Protein AF-A0A1D1ZX96-F1 (afdb_monomer_lite)

Radius of gyration: 31.29 Å; chains: 1; bounding box: 73×92×72 Å

Organism: Auxenochlorella protothecoides (NCBI:txid3075)

Secondary structure (DSSP, 8-state):
-----GGG--HHHHHTTT--HHHHHHHHHHHHHHHTT-TTS-HHHHHHHHHHHT--TTS-HHHHHHHHHHHTTT--HHHH-SPPS----HHHHHTSHHHHHHHH----HHHHHH--S-HHHHHHHHHHHHHH-HHHHHHHHHHHHT---SB--S-SEEE-SSTT-EEESTT-B--HHHHHHSSS-TTSEEEEEEETTEEEEEEEEEHHHHHHHHHHHHHHHHHTT--TT--------------PPPPPPPPPP-------

Foldseek 3Di:
DQQQAPLPDDLVNLVVLVDDPVLSVVLNVQSVVLCVVCVPPDLQVSLQSCCVRRDDPPRRPSVLVNNNCNSCSVPDCPVPNDRDNDDDDQVVVCVDPQVVLLQPQPFDPQSVVPDPSRCVVCVVVLVVCCPPPVQRNVVSVCVVLVFDWPWFAPTQWDDDPDNVDIDGRPPTDGDPLCSLQPDDDQQAFDDWADDPVGRPDIDTDGSVNVNVVVVVVVVVCVVVPDDPPDDDPDDPDDDPDDDDDDDDDDDDDDDDDDDD

Sequence (260 aa):
MGIRDLRDLTMDDLMACKMTAQEAGPTAMRLKEVLEGADALPLPQLWRLVSKHVLHPDLPFPLHVKLYKAAYAGWDGEAQGPPPSWVPDPDAMRDTNIARFMQEWKGSELWRRLRTGDPTQDWPLLQQISFEDPESFWPAVLQRLRIRFHSVPSRVLARHADPDQVSWFPGARLNVAECALAGRDPDRPAVVWAEEGTPTELHTLSLGALAQRAQHVADALRAAGFQPGAAELGVGTASAPGRLPSPRRAPPRLHTPCAA

InterPro domains:
  IPR032387 Acetyl-coenzyme A synthetase, N-terminal domain [PF16177] (128-179)
  IPR042099 ANL, N-terminal domain [G3DSA:3.40.50.12780] (114-231)
  IPR060613 Probable acyl-activating enzyme 17/18-like, SAM domain [PF27750] (4-73)
  IPR060614 Probable acyl-activating enzyme 17/18-like [PTHR44378] (5-231)

Structure (mmCIF, N/CA/C/O backbone):
data_AF-A0A1D1ZX96-F1
#
_entry.id   AF-A0A1D1ZX96-F1
#
loop_
_atom_site.group_PDB
_atom_site.id
_atom_site.type_symbol
_atom_site.label_atom_id
_atom_site.label_alt_id
_atom_site.label_comp_id
_atom_site.label_asym_id
_atom_site.label_entity_id
_atom_site.label_seq_id
_atom_site.pdbx_PDB_ins_code
_atom_site.Cartn_x
_atom_site.Cartn_y
_atom_site.Cartn_z
_atom_site.occupancy
_atom_site.B_iso_or_equiv
_atom_site.auth_seq_id
_atom_site.auth_comp_id
_atom_site.auth_asym_id
_atom_site.auth_atom_id
_atom_site.pdbx_PDB_model_num
ATOM 1 N N . MET A 1 1 ? 11.944 8.387 -37.614 1.00 41.69 1 MET A N 1
ATOM 2 C CA . MET A 1 1 ? 11.506 6.993 -37.825 1.00 41.69 1 MET A CA 1
ATOM 3 C C . MET A 1 1 ? 11.296 6.403 -36.440 1.00 41.69 1 MET A C 1
ATOM 5 O O . MET A 1 1 ? 12.221 6.467 -35.644 1.00 41.69 1 MET A O 1
ATOM 9 N N . GLY A 1 2 ? 10.066 6.032 -36.081 1.00 56.94 2 GLY A N 1
ATOM 10 C CA . GLY A 1 2 ? 9.763 5.541 -34.733 1.00 56.94 2 GLY A CA 1
ATOM 11 C C . GLY A 1 2 ? 10.322 4.135 -34.556 1.00 56.94 2 GLY A C 1
ATOM 12 O O . GLY A 1 2 ? 9.998 3.262 -35.358 1.00 56.94 2 GLY A O 1
ATOM 13 N N . ILE A 1 3 ? 11.180 3.948 -33.554 1.00 61.22 3 ILE A N 1
ATOM 14 C CA . ILE A 1 3 ? 11.687 2.634 -33.152 1.00 61.22 3 ILE A CA 1
ATOM 15 C C . ILE A 1 3 ? 10.487 1.764 -32.778 1.00 61.22 3 ILE A C 1
ATOM 17 O O . ILE A 1 3 ? 9.641 2.193 -31.991 1.00 61.22 3 ILE A O 1
ATOM 21 N N . ARG A 1 4 ? 10.400 0.582 -33.391 1.00 67.62 4 ARG A N 1
ATOM 22 C CA . ARG A 1 4 ? 9.288 -0.360 -33.204 1.00 67.62 4 ARG A CA 1
ATOM 23 C C . ARG A 1 4 ? 9.605 -1.454 -32.186 1.00 67.62 4 ARG A C 1
ATOM 25 O O . ARG A 1 4 ? 8.673 -2.058 -31.676 1.00 67.62 4 ARG A O 1
ATOM 32 N N . ASP A 1 5 ? 10.882 -1.673 -31.882 1.00 80.62 5 ASP A N 1
ATOM 33 C CA . ASP A 1 5 ? 11.349 -2.638 -30.887 1.00 80.62 5 ASP A CA 1
ATOM 34 C C . ASP A 1 5 ? 12.660 -2.144 -30.253 1.00 80.62 5 ASP A C 1
ATOM 36 O O . ASP A 1 5 ? 13.477 -1.490 -30.903 1.00 80.62 5 ASP A O 1
ATOM 40 N N . LEU A 1 6 ? 12.886 -2.470 -28.981 1.00 86.88 6 LEU A N 1
ATOM 41 C CA . LEU A 1 6 ? 14.147 -2.204 -28.283 1.00 86.88 6 LEU A CA 1
ATOM 42 C C . LEU A 1 6 ? 15.360 -2.850 -28.971 1.00 86.88 6 LEU A C 1
ATOM 44 O O . LEU A 1 6 ? 16.464 -2.317 -28.886 1.00 86.88 6 LEU A O 1
ATOM 48 N N . ARG A 1 7 ? 15.171 -3.983 -29.651 1.00 84.06 7 ARG A N 1
ATOM 49 C CA . ARG A 1 7 ? 16.231 -4.717 -30.360 1.00 84.06 7 ARG A CA 1
ATOM 50 C C . ARG A 1 7 ? 16.709 -4.001 -31.623 1.00 84.06 7 ARG A C 1
ATOM 52 O O . ARG A 1 7 ? 17.836 -4.234 -32.054 1.00 84.06 7 ARG A O 1
ATOM 59 N N . ASP A 1 8 ? 15.896 -3.095 -32.162 1.00 86.56 8 ASP A N 1
ATOM 60 C CA . ASP A 1 8 ? 16.217 -2.310 -33.358 1.00 86.56 8 ASP A CA 1
ATOM 61 C C . ASP A 1 8 ? 17.010 -1.032 -33.036 1.00 86.56 8 ASP A C 1
ATOM 63 O O . ASP A 1 8 ? 17.328 -0.251 -33.935 1.00 86.56 8 ASP A O 1
ATOM 67 N N . LEU A 1 9 ? 17.323 -0.782 -31.758 1.00 85.88 9 LEU A N 1
ATOM 68 C CA . LEU A 1 9 ? 18.069 0.401 -31.340 1.00 85.88 9 LEU A CA 1
ATOM 69 C C . LEU A 1 9 ? 19.488 0.401 -31.909 1.00 85.88 9 LEU A C 1
ATOM 71 O O . LEU A 1 9 ? 20.304 -0.482 -31.635 1.00 85.88 9 LEU A O 1
ATOM 75 N N . THR A 1 10 ? 19.799 1.451 -32.663 1.00 88.25 10 THR A N 1
ATOM 76 C CA . THR A 1 10 ? 21.125 1.657 -33.248 1.00 88.25 10 THR A CA 1
ATOM 77 C C . THR A 1 10 ? 22.025 2.499 -32.341 1.00 88.25 10 THR A C 1
ATOM 79 O O . THR A 1 10 ? 21.567 3.171 -31.416 1.00 88.25 10 THR A O 1
ATOM 82 N N . MET A 1 11 ? 23.333 2.510 -32.621 1.00 85.81 11 MET A N 1
ATOM 83 C CA . MET A 1 11 ? 24.254 3.425 -31.936 1.00 85.81 11 MET A CA 1
ATOM 84 C C . MET A 1 11 ? 23.863 4.892 -32.178 1.00 85.81 11 MET A C 1
ATOM 86 O O . MET A 1 11 ? 23.877 5.693 -31.247 1.00 85.81 11 MET A O 1
ATOM 90 N N . ASP A 1 12 ? 23.426 5.225 -33.395 1.00 87.50 12 ASP A N 1
ATOM 91 C CA . ASP A 1 12 ? 22.953 6.567 -33.748 1.00 87.50 12 ASP A CA 1
ATOM 92 C C . ASP A 1 12 ? 21.722 6.969 -32.923 1.00 87.50 12 ASP A C 1
ATOM 94 O O . ASP A 1 12 ? 21.609 8.114 -32.476 1.00 87.50 12 ASP A O 1
ATOM 98 N N . ASP A 1 13 ? 20.825 6.020 -32.638 1.00 88.69 13 ASP A N 1
ATOM 99 C CA . ASP A 1 13 ? 19.671 6.256 -31.775 1.00 88.69 13 ASP A CA 1
ATOM 100 C C . ASP A 1 13 ? 20.050 6.614 -30.342 1.00 88.69 13 ASP A C 1
ATOM 102 O O . ASP A 1 13 ? 19.378 7.463 -29.744 1.00 88.69 13 ASP A O 1
ATOM 106 N N . LEU A 1 14 ? 21.088 5.974 -29.801 1.00 89.19 14 LEU A N 1
ATOM 107 C CA . LEU A 1 14 ? 21.609 6.241 -28.462 1.00 89.19 14 LEU A CA 1
ATOM 108 C C . LEU A 1 14 ? 22.332 7.590 -28.416 1.00 89.19 14 LEU A C 1
ATOM 110 O O . LEU A 1 14 ? 22.062 8.411 -27.539 1.00 89.19 14 LEU A O 1
ATOM 114 N N . MET A 1 15 ? 23.172 7.878 -29.410 1.00 88.31 15 MET A N 1
ATOM 115 C CA . MET A 1 15 ? 23.866 9.165 -29.523 1.00 88.31 15 MET A CA 1
ATOM 116 C C . MET A 1 15 ? 22.877 10.335 -29.672 1.00 88.31 15 MET A C 1
ATOM 118 O O . MET A 1 15 ? 23.054 11.386 -29.052 1.00 88.31 15 MET A O 1
ATOM 122 N N . ALA A 1 16 ? 21.766 10.139 -30.393 1.00 91.00 16 ALA A N 1
ATOM 123 C CA . ALA A 1 16 ? 20.683 11.123 -30.497 1.00 91.00 16 ALA A CA 1
ATOM 124 C C . ALA A 1 16 ? 19.998 11.436 -29.148 1.00 91.00 16 ALA A C 1
ATOM 126 O O . ALA A 1 16 ? 19.338 12.469 -29.014 1.00 91.00 16 ALA A O 1
ATOM 127 N N . CYS A 1 17 ? 20.172 10.588 -28.129 1.00 91.62 17 CYS A N 1
ATOM 128 C CA . CYS A 1 17 ? 19.685 10.814 -26.768 1.00 91.62 17 CYS A CA 1
ATOM 129 C C . CYS A 1 17 ? 20.664 11.604 -25.885 1.00 91.62 17 CYS A C 1
ATOM 131 O O . CYS A 1 17 ? 20.501 11.605 -24.667 1.00 91.62 17 CYS A O 1
ATOM 133 N N . LYS A 1 18 ? 21.624 12.326 -26.483 1.00 92.50 18 LYS A N 1
ATOM 134 C CA . LYS A 1 18 ? 22.670 13.095 -25.781 1.00 92.50 18 LYS A CA 1
ATOM 135 C C . LYS A 1 18 ? 23.646 12.217 -24.993 1.00 92.50 18 LYS A C 1
ATOM 137 O O . LYS A 1 18 ? 24.204 12.669 -23.999 1.00 92.50 18 LYS A O 1
ATOM 142 N N . MET A 1 19 ? 23.830 10.974 -25.424 1.00 91.12 19 MET A N 1
ATOM 143 C CA . MET A 1 19 ? 24.849 10.096 -24.862 1.00 91.12 19 MET A CA 1
ATOM 144 C C . MET A 1 19 ? 26.208 10.390 -25.490 1.00 91.12 19 MET A C 1
ATOM 146 O O . MET A 1 19 ? 26.298 10.743 -26.668 1.00 91.12 19 MET A O 1
ATOM 150 N N . THR A 1 20 ? 27.272 10.206 -24.718 1.00 89.94 20 THR A N 1
ATOM 151 C CA . THR A 1 20 ? 28.631 10.121 -25.255 1.00 89.94 20 THR A CA 1
ATOM 152 C C . THR A 1 20 ? 28.893 8.722 -25.820 1.00 89.94 20 THR A C 1
ATOM 154 O O . THR A 1 20 ? 28.253 7.746 -25.428 1.00 89.94 20 THR A O 1
ATOM 157 N N . ALA A 1 21 ? 29.886 8.584 -26.705 1.00 84.56 21 ALA A N 1
ATOM 158 C CA . ALA A 1 21 ? 30.277 7.272 -27.234 1.00 84.56 21 ALA A CA 1
ATOM 159 C C . ALA A 1 21 ? 30.755 6.306 -26.128 1.00 84.56 21 ALA A C 1
ATOM 161 O O . ALA A 1 21 ? 30.576 5.093 -26.242 1.00 84.56 21 ALA A O 1
ATOM 162 N N . GLN A 1 22 ? 31.327 6.849 -25.046 1.00 85.56 22 GLN A N 1
ATOM 163 C CA . GLN A 1 22 ? 31.796 6.085 -23.890 1.00 85.56 22 GLN A CA 1
ATOM 164 C C . GLN A 1 22 ? 30.641 5.521 -23.047 1.00 85.56 22 GLN A C 1
ATOM 166 O O . GLN A 1 22 ? 30.805 4.468 -22.440 1.00 85.56 22 GLN A O 1
ATOM 171 N N . GLU A 1 23 ? 29.477 6.176 -23.038 1.00 87.88 23 GLU A N 1
ATOM 172 C CA . GLU A 1 23 ? 28.264 5.696 -22.357 1.00 87.88 23 GLU A CA 1
ATOM 173 C C . GLU A 1 23 ? 27.427 4.790 -23.269 1.00 87.88 23 GLU A C 1
ATOM 175 O O . GLU A 1 23 ? 26.928 3.752 -22.837 1.00 87.88 23 GLU A O 1
ATOM 180 N N . ALA A 1 24 ? 27.296 5.151 -24.550 1.00 90.00 24 ALA A N 1
ATOM 181 C CA . ALA A 1 24 ? 26.412 4.466 -25.489 1.00 90.00 24 ALA A CA 1
ATOM 182 C C . ALA A 1 24 ? 26.825 3.006 -25.742 1.00 90.00 24 ALA A C 1
ATOM 184 O O . ALA A 1 24 ? 25.963 2.129 -25.797 1.00 90.00 24 ALA A O 1
ATOM 185 N N . GLY A 1 25 ? 28.130 2.724 -25.835 1.00 90.75 25 GLY A N 1
ATOM 186 C CA . GLY A 1 25 ? 28.657 1.364 -25.999 1.00 90.75 25 GLY A CA 1
ATOM 187 C C . GLY A 1 25 ? 28.251 0.414 -24.861 1.00 90.75 25 GLY A C 1
ATOM 188 O O . GLY A 1 25 ? 27.567 -0.580 -25.126 1.00 90.75 25 GLY A O 1
ATOM 189 N N . PRO A 1 26 ? 28.622 0.711 -23.600 1.00 92.00 26 PRO A N 1
ATOM 190 C CA . PRO A 1 26 ? 28.219 -0.077 -22.437 1.00 92.00 26 PRO A CA 1
ATOM 191 C C . PRO A 1 26 ? 26.702 -0.211 -22.283 1.00 92.00 26 PRO A C 1
ATOM 193 O O . PRO A 1 26 ? 26.216 -1.311 -22.030 1.00 92.00 26 PRO A O 1
ATOM 196 N N . THR A 1 27 ? 25.934 0.863 -22.491 1.00 91.81 27 THR A N 1
ATOM 197 C CA . THR A 1 27 ? 24.466 0.800 -22.420 1.00 91.81 27 THR A CA 1
ATOM 198 C C . THR A 1 27 ? 23.880 -0.115 -23.494 1.00 91.81 27 THR A C 1
ATOM 200 O O . THR A 1 27 ? 22.990 -0.906 -23.189 1.00 91.81 27 THR A O 1
ATOM 203 N N . ALA A 1 28 ? 24.381 -0.061 -24.732 1.00 91.44 28 ALA A N 1
ATOM 204 C CA . ALA A 1 28 ? 23.935 -0.946 -25.807 1.00 91.44 28 ALA A CA 1
ATOM 205 C C . ALA A 1 28 ? 24.250 -2.418 -25.508 1.00 91.44 28 ALA A C 1
ATOM 207 O O . ALA A 1 28 ? 23.409 -3.287 -25.731 1.00 91.44 28 ALA A O 1
ATOM 208 N N . MET A 1 29 ? 25.454 -2.698 -24.997 1.00 91.62 29 MET A N 1
ATOM 209 C CA . MET A 1 29 ? 25.858 -4.045 -24.587 1.00 91.62 29 MET A CA 1
ATOM 210 C C . MET A 1 29 ? 24.956 -4.558 -23.465 1.00 91.62 29 MET A C 1
ATOM 212 O O . MET A 1 29 ? 24.375 -5.633 -23.590 1.00 91.62 29 MET A O 1
ATOM 216 N N . ARG A 1 30 ? 24.742 -3.741 -22.429 1.00 93.94 30 ARG A N 1
ATOM 217 C CA . ARG A 1 30 ? 23.883 -4.099 -21.302 1.00 93.94 30 ARG A CA 1
ATOM 218 C C . ARG A 1 30 ? 22.431 -4.321 -21.714 1.00 93.94 30 ARG A C 1
ATOM 220 O O . ARG A 1 30 ? 21.785 -5.237 -21.217 1.00 93.94 30 ARG A O 1
ATOM 227 N N . LEU A 1 31 ? 21.913 -3.497 -22.625 1.00 93.88 31 LEU A N 1
ATOM 228 C CA . LEU A 1 31 ? 20.574 -3.673 -23.174 1.00 93.88 31 LEU A CA 1
ATOM 229 C C . LEU A 1 31 ? 20.453 -5.014 -23.905 1.00 93.88 31 LEU A C 1
ATOM 231 O O . LEU A 1 31 ? 19.483 -5.725 -23.673 1.00 93.88 31 LEU A O 1
ATOM 235 N N . LYS A 1 32 ? 21.437 -5.391 -24.731 1.00 92.19 32 LYS A N 1
ATOM 236 C CA . LYS A 1 32 ? 21.441 -6.695 -25.413 1.00 92.19 32 LYS A CA 1
ATOM 237 C C . LYS A 1 32 ? 21.427 -7.852 -24.418 1.00 92.19 32 LYS A C 1
ATOM 239 O O . LYS A 1 32 ? 20.539 -8.686 -24.519 1.00 92.19 32 LYS A O 1
ATOM 244 N N . GLU A 1 33 ? 22.318 -7.839 -23.426 1.00 93.81 33 GLU A N 1
ATOM 245 C CA . GLU A 1 33 ? 22.364 -8.860 -22.365 1.00 93.81 33 GLU A CA 1
ATOM 246 C C . GLU A 1 33 ? 21.019 -9.017 -21.643 1.00 93.81 33 GLU A C 1
ATOM 248 O O . GLU A 1 33 ? 20.577 -10.125 -21.367 1.00 93.81 33 GLU A O 1
ATOM 253 N N . VAL A 1 34 ? 20.349 -7.904 -21.326 1.00 93.38 34 VAL A N 1
ATOM 254 C CA . VAL A 1 34 ? 19.055 -7.920 -20.624 1.00 93.38 34 VAL A CA 1
ATOM 255 C C . VAL A 1 34 ? 17.921 -8.439 -21.514 1.00 93.38 34 VAL A C 1
ATOM 257 O O . VAL A 1 34 ? 16.950 -8.997 -21.004 1.00 93.38 34 VAL A O 1
ATOM 260 N N . LEU A 1 35 ? 18.019 -8.241 -22.830 1.00 92.88 35 LEU A N 1
ATOM 261 C CA . LEU A 1 35 ? 17.020 -8.694 -23.798 1.00 92.88 35 LEU A CA 1
ATOM 262 C C . LEU A 1 35 ? 17.218 -10.153 -24.233 1.00 92.88 35 LEU A C 1
ATOM 264 O O . LEU A 1 35 ? 16.294 -10.736 -24.804 1.00 92.88 35 LEU A O 1
ATOM 268 N N . GLU A 1 36 ? 18.377 -10.756 -23.965 1.00 92.19 36 GLU A N 1
ATOM 269 C CA . GLU A 1 36 ? 18.632 -12.166 -24.262 1.00 92.19 36 GLU A CA 1
ATOM 270 C C . GLU A 1 36 ? 17.617 -13.068 -23.540 1.00 92.19 36 GLU A C 1
ATOM 272 O O . GLU A 1 36 ? 17.516 -13.090 -22.315 1.00 92.19 36 GLU A O 1
ATOM 277 N N . GLY A 1 37 ? 16.821 -13.812 -24.317 1.00 86.62 37 GLY A N 1
ATOM 278 C CA . GLY A 1 37 ? 15.786 -14.708 -23.790 1.00 86.62 37 GLY A CA 1
ATOM 279 C C . GLY A 1 37 ? 14.511 -14.014 -23.292 1.00 86.62 37 GLY A C 1
ATOM 280 O O . GLY A 1 37 ? 13.626 -14.682 -22.758 1.00 86.62 37 GLY A O 1
ATOM 281 N N . ALA A 1 38 ? 14.371 -12.699 -23.487 1.00 89.50 38 ALA A N 1
ATOM 282 C CA . ALA A 1 38 ? 13.208 -11.921 -23.051 1.00 89.50 38 ALA A CA 1
ATOM 283 C C . ALA A 1 38 ? 12.073 -11.851 -24.098 1.00 89.50 38 ALA A C 1
ATOM 285 O O . ALA A 1 38 ? 11.107 -11.111 -23.911 1.00 89.50 38 ALA A O 1
ATOM 286 N N . ASP A 1 39 ? 12.168 -12.598 -25.205 1.00 84.06 39 ASP A N 1
ATOM 287 C CA . ASP A 1 39 ? 11.264 -12.489 -26.367 1.00 84.06 39 ASP A CA 1
ATOM 288 C C . ASP A 1 39 ? 9.806 -12.854 -26.059 1.00 84.06 39 ASP A C 1
ATOM 290 O O . ASP A 1 39 ? 8.888 -12.302 -26.660 1.00 84.06 39 ASP A O 1
ATOM 294 N N . ALA A 1 40 ? 9.584 -13.755 -25.101 1.00 88.12 40 ALA A N 1
ATOM 295 C CA . ALA A 1 40 ? 8.249 -14.204 -24.708 1.00 88.12 40 ALA A CA 1
ATOM 296 C C . ALA A 1 40 ? 7.642 -13.396 -23.545 1.00 88.12 40 ALA A C 1
ATOM 298 O O . ALA A 1 40 ? 6.539 -13.708 -23.092 1.00 88.12 40 ALA A O 1
ATOM 299 N N . LEU A 1 41 ? 8.353 -12.391 -23.016 1.00 90.44 41 LEU A N 1
ATOM 300 C CA . LEU A 1 41 ? 7.870 -11.633 -21.865 1.00 90.44 41 LEU A CA 1
ATOM 301 C C . LEU A 1 41 ? 6.780 -10.628 -22.267 1.00 90.44 41 LEU A C 1
ATOM 303 O O . LEU A 1 41 ? 6.928 -9.917 -23.262 1.00 90.44 41 LEU A O 1
ATOM 307 N N . PRO A 1 42 ? 5.720 -10.475 -21.454 1.00 92.19 42 PRO A N 1
ATOM 308 C CA . PRO A 1 42 ? 4.790 -9.360 -21.597 1.00 92.19 42 PRO A CA 1
ATOM 309 C C . PRO A 1 42 ? 5.518 -8.010 -21.527 1.00 92.19 42 PRO A C 1
ATOM 311 O O . PRO A 1 42 ? 6.426 -7.841 -20.709 1.00 92.19 42 PRO A O 1
ATOM 314 N N . LEU A 1 43 ? 5.073 -7.020 -22.311 1.00 94.12 43 LEU A N 1
ATOM 315 C CA . LEU A 1 43 ? 5.728 -5.702 -22.407 1.00 94.12 43 LEU A CA 1
ATOM 316 C C . LEU A 1 43 ? 5.992 -5.026 -21.043 1.00 94.12 43 LEU A C 1
ATOM 318 O O . LEU A 1 43 ? 7.095 -4.514 -20.855 1.00 94.12 43 LEU A O 1
ATOM 322 N N . PRO A 1 44 ? 5.084 -5.077 -20.042 1.00 94.19 44 PRO A N 1
ATOM 323 C CA . PRO A 1 44 ? 5.380 -4.532 -18.715 1.00 94.19 44 PRO A CA 1
ATOM 324 C C . PRO A 1 44 ? 6.542 -5.233 -17.995 1.00 94.19 44 PRO A C 1
ATOM 326 O O . PRO A 1 44 ? 7.321 -4.598 -17.284 1.00 94.19 44 PRO A O 1
ATOM 329 N N . GLN A 1 45 ? 6.689 -6.547 -18.182 1.00 93.25 45 GLN A N 1
ATOM 330 C CA . GLN A 1 45 ? 7.791 -7.312 -17.596 1.00 93.25 45 GLN A CA 1
ATOM 331 C C . GLN A 1 45 ? 9.109 -7.039 -18.328 1.00 93.25 45 GLN A C 1
ATOM 333 O O . GLN A 1 45 ? 10.150 -6.916 -17.679 1.00 93.25 45 GLN A O 1
ATOM 338 N N . LEU A 1 46 ? 9.050 -6.873 -19.653 1.00 93.88 46 LEU A N 1
ATOM 339 C CA . LEU A 1 46 ? 10.180 -6.435 -20.470 1.00 93.88 46 LEU A CA 1
ATOM 340 C C . LEU A 1 46 ? 10.666 -5.044 -20.040 1.00 93.88 46 LEU A C 1
ATOM 342 O O . LEU A 1 46 ? 11.853 -4.856 -19.773 1.00 93.88 46 LEU A O 1
ATOM 346 N N . TRP A 1 47 ? 9.748 -4.082 -19.897 1.00 95.44 47 TRP A N 1
ATOM 347 C CA . TRP A 1 47 ? 10.077 -2.738 -19.424 1.00 95.44 47 TRP A CA 1
ATOM 348 C C . TRP A 1 47 ? 10.726 -2.767 -18.041 1.00 95.44 47 TRP A C 1
ATOM 350 O O . TRP A 1 47 ? 11.750 -2.118 -17.846 1.00 95.44 47 TRP A O 1
ATOM 360 N N . ARG A 1 48 ? 10.201 -3.565 -17.101 1.00 94.75 48 ARG A N 1
ATOM 361 C CA . ARG A 1 48 ? 10.792 -3.714 -15.761 1.00 94.75 48 ARG A CA 1
ATOM 362 C C . ARG A 1 48 ? 12.248 -4.175 -15.813 1.00 94.75 48 ARG A C 1
ATOM 364 O O . ARG A 1 48 ? 13.075 -3.658 -15.063 1.00 94.75 48 ARG A O 1
ATOM 371 N N . LEU A 1 49 ? 12.558 -5.156 -16.662 1.00 93.81 49 LEU A N 1
ATOM 372 C CA . LEU A 1 49 ? 13.926 -5.646 -16.852 1.00 93.81 49 LEU A CA 1
ATOM 373 C C . LEU A 1 49 ? 14.843 -4.518 -17.334 1.00 93.81 49 LEU A C 1
ATOM 375 O O . LEU A 1 49 ? 15.880 -4.262 -16.720 1.00 93.81 49 LEU A O 1
ATOM 379 N N . VAL A 1 50 ? 14.425 -3.794 -18.374 1.00 94.81 50 VAL A N 1
ATOM 380 C CA . VAL A 1 50 ? 15.187 -2.667 -18.932 1.00 94.81 50 VAL A CA 1
ATOM 381 C C . VAL A 1 50 ? 15.368 -1.559 -17.894 1.00 94.81 50 VAL A C 1
ATOM 383 O O . VAL A 1 50 ? 16.491 -1.120 -17.644 1.00 94.81 50 VAL A O 1
ATOM 386 N N . SER A 1 51 ? 14.293 -1.138 -17.228 1.00 95.12 51 SER A N 1
ATOM 387 C CA . SER A 1 51 ? 14.344 -0.055 -16.247 1.00 95.12 51 SER A CA 1
ATOM 388 C C . SER A 1 51 ? 15.219 -0.388 -15.041 1.00 95.12 51 SER A C 1
ATOM 390 O O . SER A 1 51 ? 15.835 0.506 -14.477 1.00 95.12 51 SER A O 1
ATOM 392 N N . LYS A 1 52 ? 15.272 -1.662 -14.632 1.00 93.44 52 LYS A N 1
ATOM 393 C CA . LYS A 1 52 ? 16.019 -2.112 -13.448 1.00 93.44 52 LYS A CA 1
ATOM 394 C C . LYS A 1 52 ? 17.494 -2.387 -13.738 1.00 93.44 52 LYS A C 1
ATOM 396 O O . LYS A 1 52 ? 18.321 -2.211 -12.849 1.00 93.44 52 LYS A O 1
ATOM 401 N N . HIS A 1 53 ? 17.823 -2.859 -14.941 1.00 94.38 53 HIS A N 1
ATOM 402 C CA . HIS A 1 53 ? 19.159 -3.388 -15.241 1.00 94.38 53 HIS A CA 1
ATOM 403 C C . HIS A 1 53 ? 19.942 -2.609 -16.297 1.00 94.38 53 HIS A C 1
ATOM 405 O O . HIS A 1 53 ? 21.134 -2.880 -16.454 1.00 94.38 53 HIS A O 1
ATOM 411 N N . VAL A 1 54 ? 19.301 -1.672 -17.003 1.00 94.56 54 VAL A N 1
ATOM 412 C CA . VAL A 1 54 ? 19.933 -0.816 -18.021 1.00 94.56 54 VAL A CA 1
ATOM 413 C C . VAL A 1 54 ? 19.941 0.650 -17.584 1.00 94.56 54 VAL A C 1
ATOM 415 O O . VAL A 1 54 ? 20.944 1.333 -17.769 1.00 94.56 54 VAL A O 1
ATOM 418 N N . LEU A 1 55 ? 18.839 1.144 -17.010 1.00 94.00 55 LEU A N 1
ATOM 419 C CA . LEU A 1 55 ? 18.689 2.556 -16.656 1.00 94.00 55 LEU A CA 1
ATOM 420 C C . LEU A 1 55 ? 19.245 2.880 -15.259 1.00 94.00 55 LEU A C 1
ATOM 422 O O . LEU A 1 55 ? 19.039 2.134 -14.306 1.00 94.00 55 LEU A O 1
ATOM 426 N N . HIS A 1 56 ? 19.897 4.039 -15.130 1.00 92.75 56 HIS A N 1
ATOM 427 C CA . HIS A 1 56 ? 20.258 4.658 -13.850 1.00 92.75 56 HIS A CA 1
ATOM 428 C C . HIS A 1 56 ? 20.091 6.189 -13.926 1.00 92.75 56 HIS A C 1
ATOM 430 O O . HIS A 1 56 ? 20.004 6.732 -15.035 1.00 92.75 56 HIS A O 1
ATOM 436 N N . PRO A 1 57 ? 20.006 6.896 -12.780 1.00 93.62 57 PRO A N 1
ATOM 437 C CA . PRO A 1 57 ? 19.696 8.329 -12.744 1.00 93.62 57 PRO A CA 1
ATOM 438 C C . PRO A 1 57 ? 20.668 9.231 -13.511 1.00 93.62 57 PRO A C 1
ATOM 440 O O . PRO A 1 57 ? 20.251 10.283 -13.985 1.00 93.62 57 PRO A O 1
ATOM 443 N N . ASP A 1 58 ? 21.929 8.823 -13.666 1.00 92.75 58 ASP A N 1
ATOM 444 C CA . ASP A 1 58 ? 22.936 9.636 -14.364 1.00 92.75 58 ASP A CA 1
ATOM 445 C C . ASP A 1 58 ? 22.821 9.552 -15.894 1.00 92.75 58 ASP A C 1
ATOM 447 O O . ASP A 1 58 ? 23.418 10.364 -16.599 1.00 92.75 58 ASP A O 1
ATOM 451 N N . LEU A 1 59 ? 22.036 8.607 -16.435 1.00 93.12 59 LEU A N 1
ATOM 452 C CA . LEU A 1 59 ? 21.798 8.544 -17.877 1.00 93.12 59 LEU A CA 1
ATOM 453 C C . LEU A 1 59 ? 20.870 9.677 -18.339 1.00 93.12 59 LEU A C 1
ATOM 455 O O . LEU A 1 59 ? 19.875 9.972 -17.667 1.00 93.12 59 LEU A O 1
ATOM 459 N N . PRO A 1 60 ? 21.097 10.250 -19.538 1.00 95.25 60 PRO A N 1
ATOM 460 C CA . PRO A 1 60 ? 20.273 11.334 -20.059 1.00 95.25 60 PRO A CA 1
ATOM 461 C C . PRO A 1 60 ? 18.787 10.968 -20.136 1.00 95.25 60 PRO A C 1
ATOM 463 O O . PRO A 1 60 ? 18.413 9.993 -20.783 1.00 95.25 60 PRO A O 1
ATOM 466 N N . PHE A 1 61 ? 17.906 11.803 -19.578 1.00 94.62 61 PHE A N 1
ATOM 467 C CA . PHE A 1 61 ? 16.449 11.589 -19.621 1.00 94.62 61 PHE A CA 1
ATOM 468 C C . PHE A 1 61 ? 15.867 11.270 -21.022 1.00 94.62 61 PHE A C 1
ATOM 470 O O . PHE A 1 61 ? 14.993 10.403 -21.111 1.00 94.62 61 PHE A O 1
ATOM 477 N N . PRO A 1 62 ? 16.343 11.869 -22.140 1.00 95.19 62 PRO A N 1
ATOM 478 C CA . PRO A 1 62 ? 15.888 11.481 -23.478 1.00 95.19 62 PRO A CA 1
ATOM 479 C C . PRO A 1 62 ? 16.077 9.9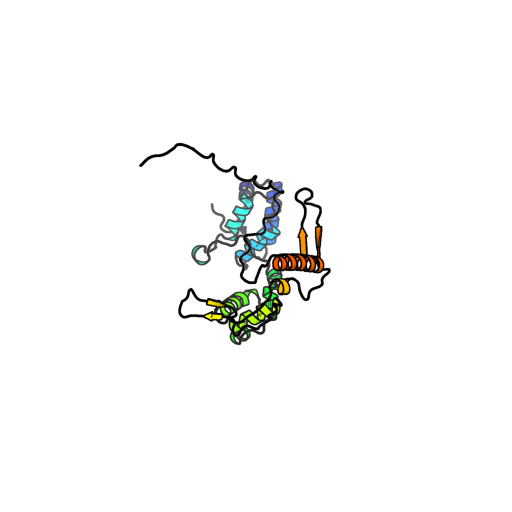92 -23.806 1.00 95.19 62 PRO A C 1
ATOM 481 O O . PRO A 1 62 ? 15.296 9.444 -24.584 1.00 95.19 62 PRO A O 1
ATOM 484 N N . LEU A 1 63 ? 17.076 9.326 -23.217 1.00 94.12 63 LEU A N 1
ATOM 485 C CA . LEU A 1 63 ? 17.263 7.880 -23.339 1.00 94.12 63 LEU A CA 1
ATOM 486 C C . LEU A 1 63 ? 16.146 7.119 -22.625 1.00 94.12 63 LEU A C 1
ATOM 488 O O . LEU A 1 63 ? 15.532 6.250 -23.237 1.00 94.12 63 LEU A O 1
ATOM 492 N N . HIS A 1 64 ? 15.842 7.476 -21.372 1.00 94.62 64 HIS A N 1
ATOM 493 C CA . HIS A 1 64 ? 14.768 6.847 -20.586 1.00 94.62 64 HIS A CA 1
ATOM 494 C C . HIS A 1 64 ? 13.448 6.868 -21.361 1.00 94.62 64 HIS A C 1
ATOM 496 O O . HIS A 1 64 ? 12.795 5.839 -21.517 1.00 94.62 64 HIS A O 1
ATOM 502 N N . VAL A 1 65 ? 13.101 8.026 -21.933 1.00 93.44 65 VAL A N 1
ATOM 503 C CA . VAL A 1 65 ? 11.892 8.194 -22.753 1.00 93.44 65 VAL A CA 1
ATOM 504 C C . VAL A 1 65 ? 11.947 7.357 -24.032 1.00 93.44 65 VAL A C 1
ATOM 506 O O . VAL A 1 65 ? 10.932 6.778 -24.423 1.00 93.44 65 VAL A O 1
ATOM 509 N N . LYS A 1 66 ? 13.104 7.294 -24.704 1.00 93.06 66 LYS A N 1
ATOM 510 C CA . LYS A 1 66 ? 13.260 6.509 -25.935 1.00 93.06 66 LYS A CA 1
ATOM 511 C C . LYS A 1 66 ? 13.097 5.013 -25.661 1.00 93.06 66 LYS A C 1
ATOM 513 O O . LYS A 1 66 ? 12.307 4.376 -26.353 1.00 93.06 66 LYS A O 1
ATOM 518 N N . LEU A 1 67 ? 13.773 4.477 -24.642 1.00 94.31 67 LEU A N 1
ATOM 519 C CA . LEU A 1 67 ? 13.650 3.066 -24.261 1.00 94.31 67 LEU A CA 1
ATOM 520 C C . LEU A 1 67 ? 12.225 2.736 -23.811 1.00 94.31 67 LEU A C 1
ATOM 522 O O . LEU A 1 67 ? 11.682 1.722 -24.228 1.00 94.31 67 LEU A O 1
ATOM 526 N N . TYR A 1 68 ? 11.585 3.612 -23.034 1.00 94.81 68 TYR A N 1
ATOM 527 C CA . TYR A 1 68 ? 10.196 3.428 -22.612 1.00 94.81 68 TYR A CA 1
ATOM 528 C C . TYR A 1 68 ? 9.239 3.297 -23.803 1.00 94.81 68 TYR A C 1
ATOM 530 O O . TYR A 1 68 ? 8.458 2.352 -23.886 1.00 94.81 68 TYR A O 1
ATOM 538 N N . LYS A 1 69 ? 9.332 4.219 -24.768 1.00 92.56 69 LYS A N 1
ATOM 539 C CA . LYS A 1 69 ? 8.492 4.191 -25.974 1.00 92.56 69 LYS A CA 1
ATOM 540 C C . LYS A 1 69 ? 8.755 2.960 -26.835 1.00 92.56 69 LYS A C 1
ATOM 542 O O . LYS A 1 69 ? 7.810 2.399 -27.370 1.00 92.56 69 LYS A O 1
ATOM 547 N N . ALA A 1 70 ? 10.015 2.547 -26.955 1.00 92.88 70 ALA A N 1
ATOM 548 C CA . ALA A 1 70 ? 10.384 1.348 -27.697 1.00 92.88 70 ALA A CA 1
ATOM 549 C C . ALA A 1 70 ? 9.879 0.068 -27.007 1.00 92.88 70 ALA A C 1
ATOM 551 O O . ALA A 1 70 ? 9.345 -0.810 -27.676 1.00 92.88 70 ALA A O 1
ATOM 552 N N . ALA A 1 71 ? 9.973 -0.017 -25.675 1.00 93.75 71 ALA A N 1
ATOM 553 C CA . ALA A 1 71 ? 9.484 -1.155 -24.892 1.00 93.75 71 ALA A CA 1
ATOM 554 C C . ALA A 1 71 ? 7.967 -1.361 -25.033 1.00 93.75 71 ALA A C 1
ATOM 556 O O . ALA A 1 71 ? 7.487 -2.489 -25.015 1.00 93.75 71 ALA A O 1
ATOM 557 N N . TYR A 1 72 ? 7.220 -0.267 -25.190 1.00 94.25 72 TYR A N 1
ATOM 558 C CA . TYR A 1 72 ? 5.763 -0.263 -25.310 1.00 94.25 72 TYR A CA 1
ATOM 559 C C . TYR A 1 72 ? 5.266 0.058 -26.725 1.00 94.25 72 TYR A C 1
ATOM 561 O O . TYR A 1 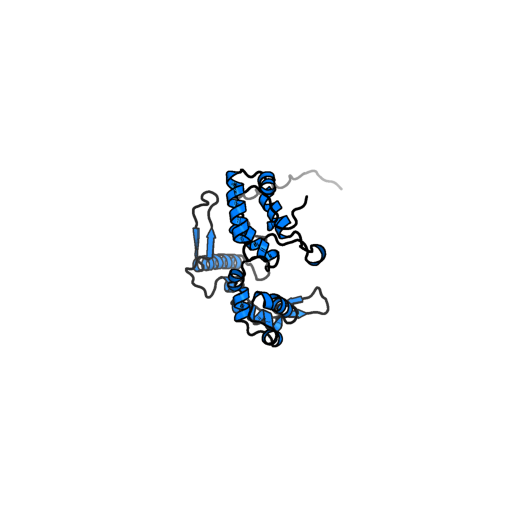72 ? 4.119 0.464 -26.891 1.00 94.25 72 TYR A O 1
ATOM 569 N N . ALA A 1 73 ? 6.087 -0.130 -27.760 1.00 91.56 73 ALA A N 1
ATOM 570 C CA . ALA A 1 73 ? 5.714 0.220 -29.133 1.00 91.56 73 ALA A CA 1
ATOM 571 C C . ALA A 1 73 ? 4.451 -0.514 -29.635 1.00 91.56 73 ALA A C 1
ATOM 573 O O . ALA A 1 73 ? 3.717 0.028 -30.458 1.00 91.56 73 ALA A O 1
ATOM 574 N N . GLY A 1 74 ? 4.186 -1.720 -29.119 1.00 89.94 74 GLY A N 1
ATOM 575 C CA . GLY A 1 74 ? 2.981 -2.511 -29.397 1.00 89.94 74 GLY A CA 1
ATOM 576 C C . GLY A 1 74 ? 1.891 -2.431 -28.322 1.00 89.94 74 GLY A C 1
ATOM 577 O O . GLY A 1 74 ? 1.003 -3.278 -28.305 1.00 89.94 74 GLY A O 1
ATOM 578 N N . TRP A 1 75 ? 1.974 -1.487 -27.381 1.00 93.44 75 TRP A N 1
ATOM 579 C CA . TRP A 1 75 ? 0.995 -1.362 -26.301 1.00 93.44 75 TRP A CA 1
ATOM 580 C C . TRP A 1 75 ? -0.334 -0.795 -26.811 1.00 93.44 75 TRP A C 1
ATOM 582 O O . TRP A 1 75 ? -0.373 0.291 -27.390 1.00 93.44 75 TRP A O 1
ATOM 592 N N . ASP A 1 76 ? -1.431 -1.503 -26.545 1.00 94.38 76 ASP A N 1
ATOM 593 C CA . ASP A 1 76 ? -2.780 -1.032 -26.855 1.00 94.38 76 ASP A CA 1
ATOM 594 C C . ASP A 1 76 ? -3.271 -0.070 -25.766 1.00 94.38 76 ASP A C 1
ATOM 596 O O . ASP A 1 76 ? -3.852 -0.468 -24.753 1.00 94.38 76 ASP A O 1
ATOM 600 N N . GLY A 1 77 ? -3.000 1.217 -25.981 1.00 91.94 77 GLY A N 1
ATOM 601 C CA . GLY A 1 77 ? -3.402 2.274 -25.062 1.00 91.94 77 GLY A CA 1
ATOM 602 C C . GLY A 1 77 ? -4.911 2.523 -25.002 1.00 91.94 77 GLY A C 1
ATOM 603 O O . GLY A 1 77 ? -5.380 3.061 -24.000 1.00 91.94 77 GLY A O 1
ATOM 604 N N . GLU A 1 78 ? -5.672 2.137 -26.032 1.00 93.56 78 GLU A N 1
ATOM 605 C CA . GLU A 1 78 ? -7.129 2.308 -26.047 1.00 93.56 78 GLU A CA 1
ATOM 606 C C . GLU A 1 78 ? -7.809 1.248 -25.180 1.00 93.56 78 GLU A C 1
ATOM 608 O O . GLU A 1 78 ? -8.692 1.576 -24.388 1.00 93.56 78 GLU A O 1
ATOM 613 N N . ALA A 1 79 ? -7.362 -0.008 -25.271 1.00 94.88 79 ALA A N 1
ATOM 614 C CA . ALA A 1 79 ? -7.930 -1.096 -24.481 1.00 94.88 79 ALA A CA 1
ATOM 615 C C . ALA A 1 79 ? -7.393 -1.155 -23.040 1.00 94.88 79 ALA A C 1
ATOM 617 O O . ALA A 1 79 ? -8.132 -1.518 -22.126 1.00 94.88 79 ALA A O 1
ATOM 618 N N . GLN A 1 80 ? -6.111 -0.834 -22.823 1.00 92.69 80 GLN A N 1
ATOM 619 C CA . GLN A 1 80 ? -5.428 -1.066 -21.537 1.00 92.69 80 GLN A CA 1
ATOM 620 C C . GLN A 1 80 ? -5.084 0.221 -20.776 1.00 92.69 80 GLN A C 1
ATOM 622 O O . GLN A 1 80 ? -4.590 0.157 -19.649 1.00 92.69 80 GLN A O 1
ATOM 627 N N . GLY A 1 81 ? -5.344 1.392 -21.362 1.00 94.31 81 GLY A N 1
ATOM 628 C CA . GLY A 1 81 ? -4.942 2.678 -20.799 1.00 94.31 81 GLY A CA 1
ATOM 629 C C . GLY A 1 81 ? -3.441 2.959 -20.966 1.00 94.31 81 GLY A C 1
ATOM 630 O O . GLY A 1 81 ? -2.754 2.289 -21.740 1.00 94.31 81 GLY A O 1
ATOM 631 N N . PRO A 1 82 ? -2.893 3.977 -20.279 1.00 94.75 82 PRO A N 1
ATOM 632 C CA . PRO A 1 82 ? -1.486 4.337 -20.424 1.00 94.75 82 PRO A CA 1
ATOM 633 C C . PRO A 1 82 ? -0.562 3.202 -19.941 1.00 94.75 82 PRO A C 1
ATOM 635 O O . PRO A 1 82 ? -0.848 2.590 -18.909 1.00 94.75 82 PRO A O 1
ATOM 638 N N . PRO A 1 83 ? 0.563 2.937 -20.635 1.00 95.62 83 PRO A N 1
ATOM 639 C CA . PRO A 1 83 ? 1.504 1.918 -20.191 1.00 95.62 83 PRO A CA 1
ATOM 640 C C . PRO A 1 83 ? 2.069 2.260 -18.801 1.00 95.62 83 PRO A C 1
ATOM 642 O O . PRO A 1 83 ? 2.227 3.441 -18.469 1.00 95.62 83 PRO A O 1
ATOM 645 N N . PRO A 1 84 ? 2.367 1.257 -17.958 1.00 95.06 84 PRO A N 1
ATOM 646 C CA . PRO A 1 84 ? 2.890 1.509 -16.626 1.00 95.06 84 PRO A CA 1
ATOM 647 C C . PRO A 1 84 ? 4.383 1.859 -16.672 1.00 95.06 84 PRO A C 1
ATOM 649 O O . PRO A 1 84 ? 5.219 1.082 -17.140 1.00 95.06 84 PRO A O 1
ATOM 652 N N . SER A 1 85 ? 4.738 3.010 -16.099 1.00 93.19 85 SER A N 1
ATOM 653 C CA . SER A 1 85 ? 6.138 3.435 -15.942 1.00 93.19 85 SER A CA 1
ATOM 654 C C . SER A 1 85 ? 6.906 2.623 -14.898 1.00 93.19 85 SER A C 1
ATOM 656 O O . SER A 1 85 ? 8.133 2.582 -14.938 1.00 93.19 85 SER A O 1
ATOM 658 N N . TRP A 1 86 ? 6.205 1.967 -13.974 1.00 93.69 86 TRP A N 1
ATOM 659 C CA . TRP A 1 86 ? 6.792 1.116 -12.945 1.00 93.69 86 TRP A CA 1
ATOM 660 C C . TRP A 1 86 ? 5.966 -0.155 -12.785 1.00 93.69 86 TRP A C 1
ATOM 662 O O . TRP A 1 86 ? 4.737 -0.106 -12.764 1.00 93.69 86 TRP A O 1
ATOM 672 N N . VAL A 1 87 ? 6.654 -1.289 -12.660 1.00 91.56 87 VAL A N 1
ATOM 673 C CA . VAL A 1 87 ? 6.040 -2.606 -12.489 1.00 91.56 87 VAL A CA 1
ATOM 674 C C . VAL A 1 87 ? 6.737 -3.301 -11.319 1.00 91.56 87 VAL A C 1
ATOM 676 O O . VAL A 1 87 ? 7.970 -3.388 -11.327 1.00 91.56 87 VAL A O 1
ATOM 679 N N . PRO A 1 88 ? 5.992 -3.797 -10.317 1.00 89.94 88 PRO A N 1
ATOM 680 C CA . PRO A 1 88 ? 6.584 -4.460 -9.166 1.00 89.94 88 PRO A CA 1
ATOM 681 C C . PRO A 1 88 ? 7.301 -5.753 -9.563 1.00 89.94 88 PRO A C 1
ATOM 683 O O . PRO A 1 88 ? 6.990 -6.398 -10.567 1.00 89.94 88 PRO A O 1
ATOM 686 N N . ASP A 1 89 ? 8.281 -6.137 -8.755 1.00 87.44 89 ASP A N 1
ATOM 687 C CA . ASP A 1 89 ? 8.958 -7.426 -8.857 1.00 87.44 89 ASP A CA 1
ATOM 688 C C . ASP A 1 89 ? 8.031 -8.549 -8.340 1.00 87.44 89 ASP A C 1
ATOM 690 O O . ASP A 1 89 ? 7.411 -8.354 -7.292 1.00 87.44 89 ASP A O 1
ATOM 694 N N . PRO A 1 90 ? 7.880 -9.698 -9.031 1.00 84.19 90 PRO A N 1
ATOM 695 C CA . PRO A 1 90 ? 6.884 -10.701 -8.664 1.00 84.19 90 PRO A CA 1
ATOM 696 C C . PRO A 1 90 ? 7.220 -11.378 -7.336 1.00 84.19 90 PRO A C 1
ATOM 698 O O . PRO A 1 90 ? 6.311 -11.732 -6.589 1.00 84.19 90 PRO A O 1
ATOM 701 N N . ASP A 1 91 ? 8.507 -11.524 -7.015 1.00 86.75 91 ASP A N 1
ATOM 702 C CA . ASP A 1 91 ? 8.923 -12.088 -5.735 1.00 86.75 91 ASP A CA 1
ATOM 703 C C . ASP A 1 91 ? 8.661 -11.082 -4.614 1.00 86.75 91 ASP A C 1
ATOM 705 O O . ASP A 1 91 ? 8.047 -11.431 -3.606 1.00 86.75 91 ASP A O 1
ATOM 709 N N . ALA A 1 92 ? 8.951 -9.797 -4.845 1.00 88.81 92 ALA A N 1
ATOM 710 C CA . ALA A 1 92 ? 8.578 -8.747 -3.895 1.00 88.81 92 ALA A CA 1
ATOM 711 C C . ALA A 1 92 ? 7.055 -8.670 -3.662 1.00 88.81 92 ALA A C 1
ATOM 713 O O . ALA A 1 92 ? 6.617 -8.373 -2.551 1.00 88.81 92 ALA A O 1
ATOM 714 N N . MET A 1 93 ? 6.229 -8.958 -4.678 1.00 90.25 93 MET A N 1
ATOM 715 C CA . MET A 1 93 ? 4.771 -9.029 -4.517 1.00 90.25 93 MET A CA 1
ATOM 716 C C . MET A 1 93 ? 4.350 -10.148 -3.555 1.00 90.25 93 MET A C 1
ATOM 718 O O . MET A 1 93 ? 3.432 -9.942 -2.755 1.00 90.25 93 MET A O 1
ATOM 722 N N . ARG A 1 94 ? 5.019 -11.309 -3.594 1.00 89.81 94 ARG A N 1
ATOM 723 C CA . ARG A 1 94 ? 4.736 -12.453 -2.705 1.00 89.81 94 ARG A CA 1
ATOM 724 C C . ARG A 1 94 ? 5.057 -12.153 -1.241 1.00 89.81 94 ARG A C 1
ATOM 726 O O . ARG A 1 94 ? 4.366 -12.660 -0.360 1.00 89.81 94 ARG A O 1
ATOM 733 N N . ASP A 1 95 ? 6.018 -11.270 -0.991 1.00 91.31 95 ASP A N 1
ATOM 734 C CA . ASP A 1 95 ? 6.433 -10.877 0.361 1.00 91.31 95 ASP A CA 1
ATOM 735 C C . ASP A 1 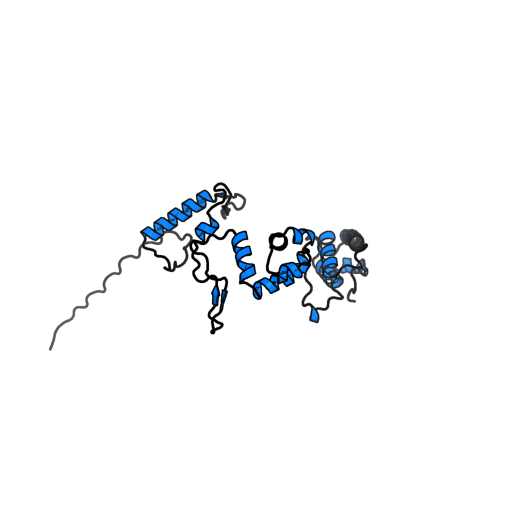95 ? 5.547 -9.792 0.998 1.00 91.31 95 ASP A C 1
ATOM 737 O O . ASP A 1 95 ? 5.721 -9.423 2.165 1.00 91.31 95 ASP A O 1
ATOM 741 N N . THR A 1 96 ? 4.558 -9.280 0.262 1.00 95.12 96 THR A N 1
ATOM 742 C CA . THR A 1 96 ? 3.655 -8.243 0.768 1.00 95.12 96 THR A CA 1
ATOM 743 C C . THR A 1 96 ? 2.736 -8.750 1.885 1.00 95.12 96 THR A C 1
ATOM 745 O O . THR A 1 96 ? 2.334 -9.915 1.952 1.00 95.12 96 THR A O 1
ATOM 748 N N . ASN A 1 97 ? 2.299 -7.831 2.753 1.00 95.44 97 ASN A N 1
ATOM 749 C CA . ASN A 1 97 ? 1.329 -8.150 3.806 1.00 95.44 97 ASN A CA 1
ATOM 750 C C . ASN A 1 97 ? -0.003 -8.685 3.257 1.00 95.44 97 ASN A C 1
ATOM 752 O O . ASN A 1 97 ? -0.645 -9.492 3.939 1.00 95.44 97 ASN A O 1
ATOM 756 N N . ILE A 1 98 ? -0.408 -8.233 2.062 1.00 94.69 98 ILE A N 1
ATOM 757 C CA . ILE A 1 98 ? -1.638 -8.665 1.394 1.00 94.69 98 ILE A CA 1
ATOM 758 C C . ILE A 1 98 ? -1.488 -10.062 0.787 1.00 94.69 98 ILE A C 1
ATOM 760 O O . ILE A 1 98 ? -2.391 -10.876 0.948 1.00 94.69 98 ILE A O 1
ATOM 764 N N . ALA A 1 99 ? -0.333 -10.389 0.197 1.00 95.19 99 ALA A N 1
ATOM 765 C CA . ALA A 1 99 ? -0.036 -11.745 -0.257 1.00 95.19 99 ALA A CA 1
ATOM 766 C C . ALA A 1 99 ? -0.072 -12.737 0.909 1.00 95.19 99 ALA A C 1
ATOM 768 O O . ALA A 1 99 ? -0.767 -13.750 0.841 1.00 95.19 99 ALA A O 1
ATOM 769 N N . ARG A 1 100 ? 0.567 -12.387 2.032 1.00 95.38 100 ARG A N 1
ATOM 770 C CA . ARG A 1 100 ? 0.496 -13.192 3.258 1.00 95.38 100 ARG A CA 1
ATOM 771 C C . ARG A 1 100 ? -0.938 -13.329 3.781 1.00 95.38 100 ARG A C 1
ATOM 773 O O . ARG A 1 100 ? -1.329 -14.403 4.221 1.00 95.38 100 ARG A O 1
ATOM 780 N N . PHE A 1 101 ? -1.741 -12.263 3.724 1.00 96.00 101 PHE A N 1
ATOM 781 C CA . PHE A 1 101 ? -3.156 -12.341 4.094 1.00 96.00 101 PHE A CA 1
ATOM 782 C C . PHE A 1 101 ? -3.926 -13.316 3.196 1.00 96.00 101 PHE A C 1
ATOM 784 O O . PHE A 1 101 ? -4.612 -14.180 3.724 1.00 96.00 101 PHE A O 1
ATOM 791 N N . MET A 1 102 ? -3.771 -13.238 1.871 1.00 95.38 102 MET A N 1
ATOM 792 C CA . MET A 1 102 ? -4.428 -14.151 0.924 1.00 95.38 102 MET A CA 1
ATOM 793 C C . MET A 1 102 ? -4.035 -15.616 1.144 1.00 95.38 102 MET A C 1
ATOM 795 O O . MET A 1 102 ? -4.877 -16.503 1.026 1.00 95.38 102 MET A O 1
ATOM 799 N N . GLN A 1 103 ? -2.775 -15.876 1.493 1.00 93.06 103 GLN A N 1
ATOM 800 C CA . GLN A 1 103 ? -2.296 -17.227 1.790 1.00 93.06 103 GLN A CA 1
ATOM 801 C C . GLN A 1 103 ? -2.918 -17.807 3.068 1.00 93.06 103 GLN A C 1
ATOM 803 O O . GLN A 1 103 ? -3.278 -18.982 3.099 1.00 93.06 103 GLN A O 1
ATOM 808 N N . GLU A 1 104 ? -3.042 -16.995 4.119 1.00 92.81 104 GLU A N 1
ATOM 809 C CA . GLU A 1 104 ? -3.532 -17.425 5.436 1.00 92.81 104 GLU A CA 1
ATOM 810 C C . GLU A 1 104 ? -5.066 -17.396 5.547 1.00 92.81 104 GLU A C 1
ATOM 812 O O . GLU A 1 104 ? -5.657 -18.093 6.379 1.00 92.81 104 GLU A O 1
ATOM 817 N N . TRP A 1 105 ? -5.733 -16.570 4.738 1.00 94.19 105 TRP A N 1
ATOM 818 C CA . TRP A 1 105 ? -7.167 -16.347 4.838 1.00 94.19 105 TRP A CA 1
ATOM 819 C C . TRP A 1 105 ? -7.960 -17.547 4.318 1.00 94.19 105 TRP A C 1
ATOM 821 O O . TRP A 1 105 ? -7.917 -17.907 3.142 1.00 94.19 105 TRP A O 1
ATOM 831 N N . LYS A 1 106 ? -8.740 -18.149 5.222 1.00 88.88 106 LYS A N 1
ATOM 832 C CA . LYS A 1 106 ? -9.635 -19.271 4.904 1.00 88.88 106 LYS A CA 1
ATOM 833 C C . LYS A 1 106 ? -10.835 -18.843 4.056 1.00 88.88 106 LYS A C 1
ATOM 835 O O . LYS A 1 106 ? -11.317 -19.659 3.283 1.00 88.88 106 LYS A O 1
ATOM 840 N N . GLY A 1 107 ? -11.267 -17.587 4.187 1.00 86.12 107 GLY A N 1
ATOM 841 C CA . GLY A 1 107 ? -12.288 -16.937 3.363 1.00 86.12 107 GLY A CA 1
ATOM 842 C C . GLY A 1 107 ? -13.649 -17.619 3.272 1.00 86.12 107 GLY A C 1
ATOM 843 O O . GLY A 1 107 ? -13.976 -18.541 4.024 1.00 86.12 107 GLY A O 1
ATOM 844 N N . SER A 1 108 ? -14.458 -17.110 2.344 1.00 89.94 108 SER A N 1
ATOM 845 C CA . SER A 1 108 ? -15.748 -17.684 1.963 1.00 89.94 108 SER A CA 1
ATOM 846 C C . SER A 1 108 ? -15.567 -18.982 1.163 1.00 89.94 108 SER A C 1
ATOM 848 O O . SER A 1 108 ? -14.460 -19.392 0.804 1.00 89.94 108 SER A O 1
ATOM 850 N N . GLU A 1 109 ? -16.662 -19.682 0.871 1.00 91.75 109 GLU A N 1
ATOM 851 C CA . GLU A 1 109 ? -16.625 -20.853 -0.015 1.00 91.75 109 GLU A CA 1
ATOM 852 C C . GLU A 1 109 ? -16.127 -20.503 -1.425 1.00 91.75 109 GLU A C 1
ATOM 854 O O . GLU A 1 109 ? -15.317 -21.241 -1.990 1.00 91.75 109 GLU A O 1
ATOM 859 N N . LEU A 1 110 ? -16.533 -19.343 -1.954 1.00 92.44 110 LEU A N 1
ATOM 860 C CA . LEU A 1 110 ? -16.089 -18.855 -3.258 1.00 92.44 110 LEU A CA 1
ATOM 861 C C . LEU A 1 110 ? -14.565 -18.689 -3.306 1.00 92.44 110 LEU A C 1
ATOM 863 O O . LEU A 1 110 ? -13.932 -19.190 -4.236 1.00 92.44 110 LEU A O 1
ATOM 867 N N . TRP A 1 111 ? -13.981 -18.065 -2.275 1.00 95.00 111 TRP A N 1
ATOM 868 C CA . TRP A 1 111 ? -12.530 -17.909 -2.145 1.00 95.00 111 TRP A CA 1
ATOM 869 C C . TRP A 1 111 ? -11.813 -19.259 -2.184 1.00 95.00 111 TRP A C 1
ATOM 871 O O . TRP A 1 111 ? -10.901 -19.463 -2.980 1.00 95.00 111 TRP A O 1
ATOM 881 N N . ARG A 1 112 ? -12.260 -20.214 -1.359 1.00 93.81 112 ARG A N 1
ATOM 882 C CA . ARG A 1 112 ? -11.633 -21.542 -1.264 1.00 93.81 112 ARG A CA 1
ATOM 883 C C . ARG A 1 112 ? -11.694 -22.327 -2.567 1.00 93.81 112 ARG A C 1
ATOM 885 O O . ARG A 1 112 ? -10.780 -23.096 -2.835 1.00 93.81 112 ARG A O 1
ATOM 892 N N . ARG A 1 113 ? -12.764 -22.153 -3.345 1.00 94.75 113 ARG A N 1
ATOM 893 C CA . ARG A 1 113 ? -12.977 -22.884 -4.596 1.00 94.75 113 ARG A CA 1
ATOM 894 C C . ARG A 1 113 ? -12.171 -22.319 -5.764 1.00 94.75 113 ARG A C 1
ATOM 896 O O . ARG A 1 113 ? -11.754 -23.094 -6.616 1.00 94.75 113 ARG A O 1
ATOM 903 N N . LEU A 1 114 ? -12.017 -20.997 -5.834 1.00 95.38 114 LEU A N 1
ATOM 904 C CA . LEU A 1 114 ? -11.466 -20.328 -7.017 1.00 95.38 114 LEU A CA 1
ATOM 905 C C . LEU A 1 114 ? -10.018 -19.863 -6.859 1.00 95.38 114 LEU A C 1
ATOM 907 O O . LEU A 1 114 ? -9.365 -19.623 -7.871 1.00 95.38 114 LEU A O 1
ATOM 911 N N . ARG A 1 115 ? -9.509 -19.730 -5.628 1.00 95.00 115 ARG A N 1
ATOM 912 C CA . ARG A 1 115 ? -8.127 -19.290 -5.423 1.00 95.00 115 ARG A CA 1
ATOM 913 C C . ARG A 1 115 ? -7.133 -20.292 -6.016 1.00 95.00 115 ARG A C 1
ATOM 915 O O . ARG A 1 115 ? -7.276 -21.506 -5.870 1.00 95.00 115 ARG A O 1
ATOM 922 N N . THR A 1 116 ? -6.090 -19.758 -6.625 1.00 93.88 116 THR A N 1
ATOM 923 C CA . THR A 1 116 ? -5.007 -20.489 -7.286 1.00 93.88 116 THR A CA 1
ATOM 924 C C . THR A 1 116 ? -3.818 -20.724 -6.356 1.00 93.88 116 THR A C 1
ATOM 926 O O . THR A 1 116 ? -3.052 -21.664 -6.556 1.00 93.88 116 THR A O 1
ATOM 929 N N . GLY A 1 117 ? -3.660 -19.889 -5.323 1.00 91.44 117 GLY A N 1
ATOM 930 C CA . GLY A 1 117 ? -2.476 -19.866 -4.467 1.00 91.44 117 GLY A CA 1
ATOM 931 C C . GLY A 1 117 ? -1.419 -18.854 -4.908 1.00 91.44 117 GLY A C 1
ATOM 932 O O . GLY A 1 117 ? -0.522 -18.564 -4.115 1.00 91.44 117 GLY A O 1
ATOM 933 N N . ASP A 1 118 ? -1.539 -18.287 -6.111 1.00 91.25 118 ASP A N 1
ATOM 934 C CA . ASP A 1 118 ? -0.708 -17.183 -6.580 1.00 91.25 118 ASP A CA 1
ATOM 935 C C . ASP A 1 118 ? -1.371 -15.837 -6.224 1.00 91.25 118 ASP A C 1
ATOM 937 O O . ASP A 1 118 ? -2.421 -15.506 -6.779 1.00 91.25 118 ASP A O 1
ATOM 941 N N . PRO A 1 119 ? -0.757 -15.013 -5.348 1.00 90.88 119 PRO A N 1
ATOM 942 C CA . PRO A 1 119 ? -1.264 -13.690 -4.979 1.00 90.88 119 PRO A CA 1
ATOM 943 C C . PRO A 1 119 ? -1.608 -12.777 -6.161 1.00 90.88 119 PRO A C 1
ATOM 945 O O . PRO A 1 119 ? -2.513 -11.953 -6.056 1.00 90.88 119 PRO A O 1
ATOM 948 N N . THR A 1 120 ? -0.876 -12.891 -7.271 1.00 88.12 120 THR A N 1
ATOM 949 C CA . THR A 1 120 ? -1.072 -12.038 -8.449 1.00 88.12 120 THR A CA 1
ATOM 950 C C . THR A 1 120 ? -2.350 -12.392 -9.205 1.00 88.12 120 THR A C 1
ATOM 952 O O . THR A 1 120 ? -3.035 -11.496 -9.695 1.00 88.12 120 THR A O 1
ATOM 955 N N . GLN A 1 121 ? -2.701 -13.679 -9.240 1.00 91.56 121 GLN A N 1
ATOM 956 C CA . GLN A 1 121 ? -3.916 -14.193 -9.875 1.00 91.56 121 GLN A CA 1
ATOM 957 C C . GLN A 1 121 ? -5.120 -14.140 -8.930 1.00 91.56 121 GLN A C 1
ATOM 959 O O . GLN A 1 121 ? -6.253 -13.971 -9.370 1.00 91.56 121 GLN A O 1
ATOM 964 N N . ASP A 1 122 ? -4.873 -14.245 -7.624 1.00 94.62 122 ASP A N 1
ATOM 965 C CA . ASP A 1 122 ? -5.917 -14.265 -6.600 1.00 94.62 122 ASP A CA 1
ATOM 966 C C . ASP A 1 122 ? -6.394 -12.853 -6.209 1.00 94.62 122 ASP A C 1
ATOM 968 O O . ASP A 1 122 ? -7.478 -12.704 -5.640 1.00 94.62 122 ASP A O 1
ATOM 972 N N . TRP A 1 123 ? -5.628 -11.800 -6.525 1.00 94.19 123 TRP A N 1
ATOM 973 C CA . TRP A 1 123 ? -5.977 -10.415 -6.184 1.00 94.19 123 TRP A CA 1
ATOM 974 C C . TRP A 1 123 ? -7.347 -9.956 -6.724 1.00 94.19 123 TRP A C 1
ATOM 976 O O . TRP A 1 123 ? -8.134 -9.445 -5.921 1.00 94.19 123 TRP A O 1
ATOM 986 N N . PRO A 1 124 ? -7.697 -10.148 -8.015 1.00 95.62 124 PRO A N 1
ATOM 987 C CA . PRO A 1 124 ? -9.019 -9.775 -8.524 1.00 95.62 124 PRO A CA 1
ATOM 988 C C . PRO A 1 124 ? -10.162 -10.490 -7.792 1.00 95.62 124 PRO A C 1
ATOM 990 O O . PRO A 1 124 ? -11.172 -9.870 -7.466 1.00 95.62 124 PRO A O 1
ATOM 993 N N . LEU A 1 125 ? -9.980 -11.774 -7.463 1.00 95.94 125 LEU A N 1
ATOM 994 C CA . LEU A 1 125 ? -10.961 -12.544 -6.698 1.00 95.94 125 LEU A CA 1
ATOM 995 C C . LEU A 1 125 ? -11.116 -11.989 -5.276 1.00 95.94 125 LEU A C 1
ATOM 997 O O . LEU A 1 125 ? -12.238 -11.846 -4.790 1.00 95.94 125 LEU A O 1
ATOM 1001 N N . LEU A 1 126 ? -10.009 -11.650 -4.605 1.00 96.12 126 LEU A N 1
ATOM 1002 C CA . LEU A 1 126 ? -10.053 -11.049 -3.271 1.00 96.12 126 LEU A CA 1
ATOM 1003 C C . LEU A 1 126 ? -10.794 -9.708 -3.304 1.00 96.12 126 LEU A C 1
ATOM 1005 O O . LEU A 1 126 ? -11.654 -9.461 -2.458 1.00 96.12 126 LEU A O 1
ATOM 1009 N N . GLN A 1 127 ? -10.461 -8.856 -4.278 1.00 96.00 127 GLN A N 1
ATOM 1010 C CA . GLN A 1 127 ? -11.093 -7.554 -4.474 1.00 96.00 127 GLN A CA 1
ATOM 1011 C C . GLN A 1 127 ? -12.603 -7.709 -4.670 1.00 96.00 127 GLN A C 1
ATOM 1013 O O . GLN A 1 127 ? -13.375 -7.044 -3.979 1.00 96.00 127 GLN A O 1
ATOM 1018 N N . GLN A 1 128 ? -13.024 -8.614 -5.554 1.00 95.62 128 GLN A N 1
ATOM 1019 C CA . GLN A 1 128 ? -14.435 -8.902 -5.780 1.00 95.62 128 GLN A CA 1
ATOM 1020 C C . GLN A 1 128 ? -15.138 -9.315 -4.479 1.00 95.62 128 GLN A C 1
ATOM 1022 O O . GLN A 1 128 ? -16.140 -8.709 -4.101 1.00 95.62 128 GLN A O 1
ATOM 1027 N N . ILE A 1 129 ? -14.580 -10.278 -3.737 1.00 95.31 129 ILE A N 1
ATOM 1028 C CA . ILE A 1 129 ? -15.189 -10.758 -2.487 1.00 95.31 129 ILE A CA 1
ATOM 1029 C C . ILE A 1 129 ? -15.248 -9.652 -1.429 1.00 95.31 129 ILE A C 1
ATOM 1031 O O . ILE A 1 129 ? -16.252 -9.533 -0.733 1.00 95.31 129 ILE A O 1
ATOM 1035 N N . SER A 1 130 ? -14.221 -8.803 -1.327 1.00 95.12 130 SER A N 1
ATOM 1036 C CA . SER A 1 130 ? -14.208 -7.681 -0.374 1.00 95.12 130 SER A CA 1
ATOM 1037 C C . SER A 1 130 ? -15.371 -6.699 -0.565 1.00 95.12 130 SER A C 1
ATOM 1039 O O . SER A 1 130 ? -15.778 -6.034 0.391 1.00 95.12 130 SER A O 1
ATOM 1041 N N . PHE A 1 131 ? -15.914 -6.625 -1.785 1.00 92.50 131 PHE A N 1
ATOM 1042 C CA . PHE A 1 131 ? -17.062 -5.794 -2.129 1.00 92.50 131 PHE A CA 1
ATOM 1043 C C . PHE A 1 131 ? -18.389 -6.557 -2.026 1.00 92.50 131 PHE A C 1
ATOM 1045 O O . PHE A 1 131 ? -19.354 -6.037 -1.461 1.00 92.50 131 PHE A O 1
ATOM 1052 N N . GLU A 1 132 ? -18.445 -7.770 -2.579 1.00 93.62 132 GLU A N 1
ATOM 1053 C CA . GLU A 1 132 ? -19.676 -8.564 -2.681 1.00 93.62 132 GLU A CA 1
ATOM 1054 C C . GLU A 1 132 ? -20.077 -9.217 -1.353 1.00 93.62 132 GLU A C 1
ATOM 1056 O O . GLU A 1 132 ? -21.264 -9.307 -1.044 1.00 93.62 132 GLU A O 1
ATOM 1061 N N . ASP A 1 133 ? -19.098 -9.629 -0.547 1.00 93.56 133 ASP A N 1
ATOM 1062 C CA . ASP A 1 133 ? -19.298 -10.300 0.737 1.00 93.56 133 ASP A CA 1
ATOM 1063 C C . ASP A 1 133 ? -18.405 -9.681 1.833 1.00 93.56 133 ASP A C 1
ATOM 1065 O O . ASP A 1 133 ? -17.441 -10.288 2.321 1.00 93.56 133 ASP A O 1
ATOM 1069 N N . PRO A 1 134 ? -18.716 -8.441 2.256 1.00 93.94 134 PRO A N 1
ATOM 1070 C CA . PRO A 1 134 ? -17.968 -7.768 3.311 1.00 93.94 134 PRO A CA 1
ATOM 1071 C C . PRO A 1 134 ? -18.055 -8.504 4.659 1.00 93.94 134 PRO A C 1
ATOM 1073 O O . PRO A 1 134 ? -17.132 -8.389 5.468 1.00 93.94 134 PRO A O 1
ATOM 1076 N N . GLU A 1 135 ? -19.126 -9.268 4.901 1.00 94.56 135 GLU A N 1
ATOM 1077 C CA . GLU A 1 135 ? -19.347 -10.009 6.149 1.00 94.56 135 GLU A CA 1
ATOM 1078 C C . GLU A 1 135 ? -18.313 -11.126 6.350 1.00 94.56 135 GLU A C 1
ATOM 1080 O O . GLU A 1 135 ? -17.887 -11.358 7.480 1.00 94.56 135 GLU A O 1
ATOM 1085 N N . SER A 1 136 ? -17.844 -11.784 5.283 1.00 93.94 136 SER A N 1
ATOM 1086 C CA . SER A 1 136 ? -16.762 -12.775 5.397 1.00 93.94 136 SER A CA 1
ATOM 1087 C C . SER A 1 136 ? -15.358 -12.162 5.356 1.00 93.94 136 SER A C 1
ATOM 1089 O O . SER A 1 136 ? -14.428 -12.690 5.977 1.00 93.94 136 SER A O 1
ATOM 1091 N N . PHE A 1 137 ? -15.186 -11.042 4.648 1.00 95.81 137 PHE A N 1
ATOM 1092 C CA . PHE A 1 137 ? -13.886 -10.403 4.439 1.00 95.81 137 PHE A CA 1
ATOM 1093 C C . PHE A 1 137 ? -13.402 -9.602 5.656 1.00 95.81 137 PHE A C 1
ATOM 1095 O O . PHE A 1 137 ? -12.310 -9.846 6.184 1.00 95.81 137 PHE A O 1
ATOM 1102 N N . TRP A 1 138 ? -14.203 -8.645 6.132 1.00 96.12 138 TRP A N 1
ATOM 1103 C CA . TRP A 1 138 ? -13.753 -7.665 7.125 1.00 96.12 138 TRP A CA 1
ATOM 1104 C C . TRP A 1 138 ? -13.397 -8.241 8.497 1.00 96.12 138 TRP A C 1
ATOM 1106 O O . TRP A 1 138 ? -12.408 -7.770 9.066 1.00 96.12 138 TRP A O 1
ATOM 1116 N N . PRO A 1 139 ? -14.096 -9.252 9.052 1.00 95.00 139 PRO A N 1
ATOM 1117 C CA . PRO A 1 139 ? -13.716 -9.809 10.348 1.00 95.00 139 PRO A CA 1
ATOM 1118 C C . PRO A 1 139 ? -12.287 -10.362 10.346 1.00 95.00 139 PRO A C 1
ATOM 1120 O O . PRO A 1 139 ? -11.541 -10.149 11.302 1.00 95.00 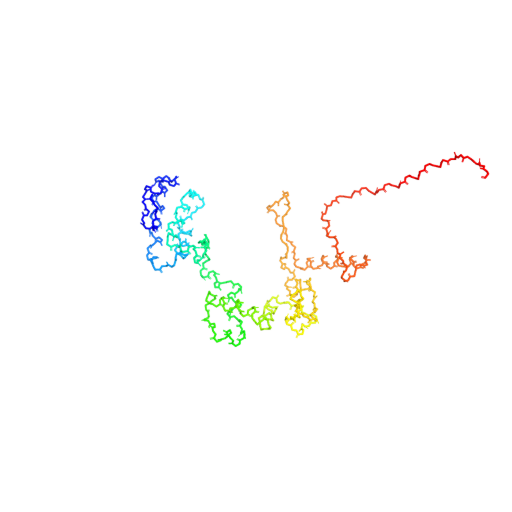139 PRO A O 1
ATOM 1123 N N . ALA A 1 140 ? -11.866 -10.993 9.244 1.00 95.19 140 ALA A N 1
ATOM 1124 C CA . ALA A 1 140 ? -10.506 -11.500 9.095 1.00 95.19 140 ALA A CA 1
ATOM 1125 C C . ALA A 1 140 ? -9.470 -10.365 9.021 1.00 95.19 140 ALA A C 1
ATOM 1127 O O . ALA A 1 140 ? -8.405 -10.454 9.638 1.00 95.19 140 ALA A O 1
ATOM 1128 N N . VAL A 1 141 ? -9.792 -9.274 8.318 1.00 95.69 141 VAL A N 1
ATOM 1129 C CA . VAL A 1 141 ? -8.937 -8.077 8.258 1.00 95.69 141 VAL A CA 1
ATOM 1130 C C . VAL A 1 141 ? -8.795 -7.440 9.641 1.00 95.69 141 VAL A C 1
ATOM 1132 O O . VAL A 1 141 ? -7.677 -7.199 10.093 1.00 95.69 141 VAL A O 1
ATOM 1135 N N . LEU A 1 142 ? -9.902 -7.219 10.352 1.00 95.50 142 LEU A N 1
ATOM 1136 C CA . LEU A 1 142 ? -9.903 -6.611 11.687 1.00 95.50 142 LEU A CA 1
ATOM 1137 C C . LEU A 1 142 ? -9.143 -7.466 12.706 1.00 95.50 142 LEU A C 1
ATOM 1139 O O . LEU A 1 142 ? -8.376 -6.930 13.510 1.00 95.50 142 LEU A O 1
ATOM 1143 N N . GLN A 1 143 ? -9.287 -8.792 12.632 1.00 93.19 143 GLN A N 1
ATOM 1144 C CA . GLN A 1 143 ? -8.511 -9.725 13.444 1.00 93.19 143 GLN A CA 1
ATOM 1145 C C . GLN A 1 143 ? -7.011 -9.614 13.143 1.00 93.19 143 GLN A C 1
ATOM 1147 O O . GLN A 1 143 ? -6.202 -9.533 14.071 1.00 93.19 143 GLN A O 1
ATOM 1152 N N . ARG A 1 144 ? -6.624 -9.561 11.862 1.00 93.38 144 ARG A N 1
ATOM 1153 C CA . ARG A 1 144 ? -5.220 -9.406 11.447 1.00 93.38 144 ARG A CA 1
ATOM 1154 C C . ARG A 1 144 ? -4.622 -8.083 11.918 1.00 93.38 144 ARG A C 1
ATOM 1156 O O . ARG A 1 144 ? -3.484 -8.063 12.385 1.00 93.38 144 ARG A O 1
ATOM 1163 N N . LEU A 1 145 ? -5.394 -7.001 11.839 1.00 92.94 145 LEU A N 1
ATOM 1164 C CA . LEU A 1 145 ? -5.023 -5.680 12.353 1.00 92.94 145 LEU A CA 1
ATOM 1165 C C . LEU A 1 145 ? -5.044 -5.614 13.890 1.00 92.94 145 LEU A C 1
ATOM 1167 O O . LEU A 1 145 ? -4.540 -4.654 14.472 1.00 92.94 145 LEU A O 1
ATOM 1171 N N . ARG A 1 146 ? -5.561 -6.658 14.553 1.00 93.12 146 ARG A N 1
ATOM 1172 C CA . ARG A 1 146 ? -5.714 -6.766 16.009 1.00 93.12 146 ARG A CA 1
ATOM 1173 C C . ARG A 1 146 ? -6.563 -5.628 16.584 1.00 93.12 146 ARG A C 1
ATOM 1175 O O . ARG A 1 146 ? -6.249 -5.112 17.657 1.00 93.12 146 ARG A O 1
ATOM 1182 N N . ILE A 1 147 ? -7.621 -5.245 15.865 1.00 95.06 147 ILE A N 1
ATOM 1183 C CA . ILE A 1 147 ? -8.604 -4.267 16.341 1.00 95.06 147 ILE A CA 1
ATOM 1184 C C . ILE A 1 147 ? -9.355 -4.858 17.532 1.00 95.06 147 ILE A C 1
ATOM 1186 O O . ILE A 1 147 ? -9.823 -5.997 17.487 1.00 95.06 147 ILE A O 1
ATOM 1190 N N . ARG A 1 148 ? -9.444 -4.081 18.614 1.00 93.88 148 ARG A N 1
ATOM 1191 C CA . ARG A 1 148 ? -10.077 -4.491 19.867 1.00 93.88 148 ARG A CA 1
ATOM 1192 C C . ARG A 1 148 ? -11.429 -3.811 19.994 1.00 93.88 148 ARG A C 1
ATOM 1194 O O . ARG A 1 148 ? -11.512 -2.588 20.050 1.00 93.88 148 ARG A O 1
ATOM 1201 N N . PHE A 1 149 ? -12.477 -4.617 20.068 1.00 95.44 149 PHE A N 1
ATOM 1202 C CA . PHE A 1 149 ? -13.827 -4.141 20.325 1.00 95.44 149 PHE A CA 1
ATOM 1203 C C . PHE A 1 149 ? -14.168 -4.303 21.806 1.00 95.44 149 PHE A C 1
ATOM 1205 O O . PHE A 1 149 ? -14.014 -5.384 22.369 1.00 95.44 149 PHE A O 1
ATOM 1212 N N . HIS A 1 150 ? -14.676 -3.239 22.423 1.00 96.25 150 HIS A N 1
ATOM 1213 C CA . HIS A 1 150 ? -15.388 -3.295 23.707 1.00 96.25 150 HIS A CA 1
ATOM 1214 C C . HIS A 1 150 ? -16.802 -3.840 23.530 1.00 96.25 150 HIS A C 1
ATOM 1216 O O . HIS A 1 150 ? -17.354 -4.471 24.425 1.00 96.25 150 HIS A O 1
ATOM 1222 N N . SER A 1 151 ? -17.400 -3.590 22.368 1.00 96.31 151 SER A N 1
ATOM 1223 C CA . SER A 1 151 ? -18.666 -4.185 21.948 1.00 96.31 151 SER A CA 1
ATOM 1224 C C . SER A 1 151 ? -18.502 -4.634 20.508 1.00 96.31 151 SER A C 1
ATOM 1226 O O . SER A 1 151 ? -18.131 -3.825 19.657 1.00 96.31 151 SER A O 1
ATOM 1228 N N . VAL A 1 152 ? -18.695 -5.927 20.257 1.00 94.25 152 VAL A N 1
ATOM 1229 C CA . VAL A 1 152 ? -18.550 -6.514 18.921 1.00 94.25 152 VAL A CA 1
ATOM 1230 C C . VAL A 1 152 ? -19.703 -6.013 18.040 1.00 94.25 152 VAL A C 1
ATOM 1232 O O . VAL A 1 152 ? -20.833 -5.945 18.529 1.00 94.25 152 VAL A O 1
ATOM 1235 N N . PRO A 1 153 ? -19.450 -5.642 16.771 1.00 95.75 153 PRO A N 1
ATOM 1236 C CA . PRO A 1 153 ? -20.521 -5.270 15.852 1.00 95.75 153 PRO A CA 1
ATOM 1237 C C . PRO A 1 153 ? -21.543 -6.393 15.672 1.00 95.75 153 PRO A C 1
ATOM 1239 O O . PRO A 1 153 ? -21.178 -7.567 15.636 1.00 95.75 153 PRO A O 1
ATOM 1242 N N . SER A 1 154 ? -22.813 -6.035 15.472 1.00 94.94 154 SER A N 1
ATOM 1243 C CA . SER A 1 154 ? -23.853 -7.017 15.127 1.00 94.94 154 SER A CA 1
ATOM 1244 C C . SER A 1 154 ? -23.718 -7.546 13.697 1.00 94.94 154 SER A C 1
ATOM 1246 O O . SER A 1 154 ? -24.175 -8.648 13.405 1.00 94.94 154 SER A O 1
ATOM 1248 N N . ARG A 1 155 ? -23.099 -6.756 12.812 1.00 95.38 155 ARG A N 1
ATOM 1249 C CA . ARG A 1 155 ? -22.771 -7.099 11.424 1.00 95.38 155 ARG A CA 1
ATOM 1250 C C . ARG A 1 155 ? -21.694 -6.164 10.874 1.00 95.38 155 ARG A C 1
ATOM 1252 O O . ARG A 1 155 ? -21.429 -5.128 11.479 1.00 95.38 155 ARG A O 1
ATOM 1259 N N . VAL A 1 156 ? -21.094 -6.476 9.732 1.00 96.06 156 VAL A N 1
ATOM 1260 C CA . VAL A 1 156 ? -20.086 -5.614 9.095 1.00 96.06 156 VAL A CA 1
ATOM 1261 C C . VAL A 1 156 ? -20.719 -4.411 8.407 1.00 96.06 156 VAL A C 1
ATOM 1263 O O . VAL A 1 156 ? -20.264 -3.288 8.615 1.00 96.06 156 VAL A O 1
ATOM 1266 N N . LEU A 1 157 ? -21.762 -4.622 7.604 1.00 94.00 157 LEU A N 1
ATOM 1267 C CA . LEU A 1 157 ? -22.355 -3.564 6.787 1.00 94.00 157 LEU A CA 1
ATOM 1268 C C . LEU A 1 157 ? -23.882 -3.616 6.848 1.00 94.00 157 LEU A C 1
ATOM 1270 O O . LEU A 1 157 ? -24.507 -4.565 6.377 1.00 94.00 157 LEU A O 1
ATOM 1274 N N . ALA A 1 158 ? -24.496 -2.566 7.390 1.00 92.38 158 ALA A N 1
ATOM 1275 C CA . ALA A 1 158 ? -25.926 -2.324 7.259 1.00 92.38 158 ALA A CA 1
ATOM 1276 C C . ALA A 1 158 ? -26.170 -1.333 6.115 1.00 92.38 158 ALA A C 1
ATOM 1278 O O . ALA A 1 158 ? -25.759 -0.172 6.185 1.00 92.38 158 ALA A O 1
ATOM 1279 N N . ARG A 1 159 ? -26.836 -1.816 5.062 1.00 88.25 159 ARG A N 1
ATOM 1280 C CA . ARG A 1 159 ? -27.339 -0.987 3.962 1.00 88.25 159 ARG A CA 1
ATOM 1281 C C . ARG A 1 159 ? -28.754 -0.528 4.295 1.00 88.25 159 ARG A C 1
ATOM 1283 O O . ARG A 1 159 ? -29.548 -1.328 4.790 1.00 88.25 159 ARG A O 1
ATOM 1290 N N . HIS A 1 160 ? -29.050 0.730 4.002 1.00 86.25 160 HIS A N 1
ATOM 1291 C CA . HIS A 1 160 ? -30.378 1.316 4.164 1.00 86.25 160 HIS A CA 1
ATOM 1292 C C . HIS A 1 160 ? -31.023 1.547 2.792 1.00 86.25 160 HIS A C 1
ATOM 1294 O O . HIS A 1 160 ? -30.381 1.365 1.759 1.00 86.25 160 HIS A O 1
ATOM 1300 N N . ALA A 1 161 ? -32.316 1.886 2.776 1.00 89.19 161 ALA A N 1
ATOM 1301 C CA . ALA A 1 161 ? -33.034 2.180 1.531 1.00 89.19 161 ALA A CA 1
ATOM 1302 C C . ALA A 1 161 ? -32.498 3.445 0.839 1.00 89.19 161 ALA A C 1
ATOM 1304 O O . ALA A 1 161 ? -32.502 3.530 -0.386 1.00 89.19 161 ALA A O 1
ATOM 1305 N N . ASP A 1 162 ? -32.032 4.405 1.638 1.00 89.94 162 ASP A N 1
ATOM 1306 C CA . ASP A 1 162 ? -31.318 5.586 1.174 1.00 89.94 162 ASP A CA 1
ATOM 1307 C C . ASP A 1 162 ? -29.840 5.226 0.919 1.00 89.94 162 ASP A C 1
ATOM 1309 O O . ASP A 1 162 ? -29.162 4.792 1.857 1.00 89.94 162 ASP A O 1
ATOM 1313 N N . PRO A 1 163 ? -29.328 5.372 -0.318 1.00 81.06 163 PRO A N 1
ATOM 1314 C CA . PRO A 1 163 ? -27.940 5.054 -0.644 1.00 81.06 163 PRO A CA 1
ATOM 1315 C C . PRO A 1 163 ? -26.915 5.938 0.082 1.00 81.06 163 PRO A C 1
ATOM 1317 O O . PRO A 1 163 ? -25.781 5.492 0.263 1.00 81.06 163 PRO A O 1
ATOM 1320 N N . ASP A 1 164 ? -27.299 7.134 0.542 1.00 87.31 164 ASP A N 1
ATOM 1321 C CA . ASP A 1 164 ? -26.422 8.016 1.323 1.00 87.31 164 ASP A CA 1
ATOM 1322 C C . ASP A 1 164 ? -26.308 7.565 2.790 1.00 87.31 164 ASP A C 1
ATOM 1324 O O . ASP A 1 164 ? -25.436 8.016 3.539 1.00 87.31 164 ASP A O 1
ATOM 1328 N N . GLN A 1 165 ? -27.160 6.626 3.211 1.00 88.69 165 GLN A N 1
ATOM 1329 C CA . GLN A 1 165 ? -27.154 6.060 4.550 1.00 88.69 165 GLN A CA 1
ATOM 1330 C C . GLN A 1 165 ? -26.509 4.677 4.534 1.00 88.69 165 GLN A C 1
ATOM 1332 O O . GLN A 1 165 ? -27.081 3.671 4.110 1.00 88.69 165 GLN A O 1
ATOM 1337 N N . VAL A 1 166 ? -25.296 4.611 5.076 1.00 89.88 166 VAL A N 1
ATOM 1338 C CA . VAL A 1 166 ? -24.550 3.367 5.257 1.00 89.88 166 VAL A CA 1
ATOM 1339 C C . VAL A 1 166 ? -24.003 3.318 6.675 1.00 89.88 166 VAL A C 1
ATOM 1341 O O . VAL A 1 166 ? -23.400 4.277 7.154 1.00 89.88 166 VAL A O 1
ATOM 1344 N N . SER A 1 167 ? -24.193 2.190 7.361 1.00 92.31 167 SER A N 1
ATOM 1345 C CA . SER A 1 167 ? -23.634 1.986 8.700 1.00 92.31 167 SER A CA 1
ATOM 1346 C C . SER A 1 167 ? -22.666 0.810 8.693 1.00 92.31 167 SER A C 1
ATOM 1348 O O . SER A 1 167 ? -23.067 -0.347 8.553 1.00 92.31 167 SER A O 1
ATOM 1350 N N . TRP A 1 168 ? -21.385 1.117 8.867 1.00 95.06 168 TRP A N 1
ATOM 1351 C CA . TRP A 1 168 ? -20.340 0.123 9.081 1.00 95.06 168 TRP A CA 1
ATOM 1352 C C . TRP A 1 168 ? -20.267 -0.253 10.558 1.00 95.06 168 TRP A C 1
ATOM 1354 O O . TRP A 1 168 ? -20.290 0.619 11.425 1.00 95.06 168 TRP A O 1
ATOM 1364 N N . PHE A 1 169 ? -20.165 -1.551 10.832 1.00 96.25 169 PHE A N 1
ATOM 1365 C CA . PHE A 1 169 ? -20.001 -2.115 12.172 1.00 96.25 169 PHE A CA 1
ATOM 1366 C C . PHE A 1 169 ? -21.034 -1.605 13.200 1.00 96.25 169 PHE A C 1
ATOM 1368 O O . PHE A 1 169 ? -20.651 -1.173 14.290 1.00 96.25 169 PHE A O 1
ATOM 1375 N N . PRO A 1 170 ? -22.349 -1.619 12.900 1.00 96.19 170 PRO A N 1
ATOM 1376 C CA . PRO A 1 170 ? -23.368 -1.129 13.823 1.00 96.19 170 PRO A CA 1
ATOM 1377 C C . PRO A 1 170 ? -23.283 -1.805 15.196 1.00 96.19 170 PRO A C 1
ATOM 1379 O O . PRO A 1 170 ? -23.111 -3.020 15.316 1.00 96.19 170 PRO A O 1
ATOM 1382 N N . GLY A 1 171 ? -23.409 -0.987 16.243 1.00 95.25 171 GLY A N 1
ATOM 1383 C CA . GLY A 1 171 ? -23.293 -1.417 17.638 1.00 95.25 171 GLY A CA 1
ATOM 1384 C C . GLY A 1 171 ? -21.856 -1.633 18.120 1.00 95.25 171 GLY A C 1
ATOM 1385 O O . GLY A 1 171 ? -21.652 -1.838 19.317 1.00 95.25 171 GLY A O 1
ATOM 1386 N N . ALA A 1 172 ? -20.857 -1.548 17.234 1.00 96.56 172 ALA A N 1
ATOM 1387 C CA . ALA A 1 172 ? -19.474 -1.669 17.648 1.00 96.56 172 ALA A CA 1
ATOM 1388 C C . ALA A 1 172 ? -19.057 -0.509 18.554 1.00 96.56 172 ALA A C 1
ATOM 1390 O O . ALA A 1 172 ? -19.348 0.659 18.292 1.00 96.56 172 ALA A O 1
ATOM 1391 N N . ARG A 1 173 ? -18.298 -0.834 19.599 1.00 96.12 173 ARG A N 1
ATOM 1392 C CA . ARG A 1 173 ? -17.596 0.152 20.426 1.00 96.12 173 ARG A CA 1
ATOM 1393 C C . ARG A 1 173 ? -16.134 -0.230 20.498 1.00 96.12 173 ARG A C 1
ATOM 1395 O O . ARG A 1 173 ? -15.817 -1.389 20.750 1.00 96.12 173 ARG A O 1
ATOM 1402 N N . LEU A 1 174 ? -15.258 0.739 20.281 1.00 95.94 174 LEU A N 1
ATOM 1403 C CA . LEU A 1 174 ? -13.812 0.584 20.393 1.00 95.94 174 LEU A CA 1
ATOM 1404 C C . LEU A 1 174 ? -13.184 1.893 20.863 1.00 95.94 174 LEU A C 1
ATOM 1406 O O . LEU A 1 174 ? -13.805 2.954 20.779 1.00 95.94 174 LEU A O 1
ATOM 1410 N N . ASN A 1 175 ? -11.932 1.816 21.303 1.00 94.50 175 ASN A N 1
ATOM 1411 C CA . ASN A 1 175 ? -11.088 2.978 21.535 1.00 94.50 175 ASN A CA 1
ATOM 1412 C C . ASN A 1 175 ? -9.885 2.927 20.578 1.00 94.50 175 ASN A C 1
ATOM 1414 O O . ASN A 1 175 ? -9.125 1.957 20.569 1.00 94.50 175 ASN A O 1
ATOM 1418 N N . VAL A 1 176 ? -9.717 3.966 19.754 1.00 94.19 176 VAL A N 1
ATOM 1419 C CA . VAL A 1 176 ? -8.649 4.017 18.741 1.00 94.19 176 VAL A CA 1
ATOM 1420 C C . VAL A 1 176 ? -7.268 4.113 19.390 1.00 94.19 176 VAL A C 1
ATOM 1422 O O . VAL A 1 176 ? -6.350 3.415 18.962 1.00 94.19 176 VAL A O 1
ATOM 1425 N N . ALA A 1 177 ? -7.123 4.921 20.445 1.00 94.00 177 ALA A N 1
ATOM 1426 C CA . ALA A 1 177 ? -5.863 5.052 21.174 1.00 94.00 177 ALA A CA 1
ATOM 1427 C C . ALA A 1 177 ? -5.457 3.717 21.816 1.00 94.00 177 ALA A C 1
ATOM 1429 O O . ALA A 1 177 ? -4.299 3.319 21.731 1.00 94.00 177 ALA A O 1
ATOM 1430 N N . GLU A 1 178 ? -6.413 2.970 22.368 1.00 93.62 178 GLU A N 1
ATOM 1431 C CA . GLU A 1 178 ? -6.160 1.617 22.868 1.00 93.62 178 GLU A CA 1
ATOM 1432 C C . GLU A 1 178 ? -5.736 0.664 21.744 1.00 93.62 178 GLU A C 1
ATOM 1434 O O . GLU A 1 178 ? -4.750 -0.058 21.893 1.00 93.62 178 GLU A O 1
ATOM 1439 N N . CYS A 1 179 ? -6.434 0.670 20.603 1.00 94.50 179 CYS A N 1
ATOM 1440 C CA . CYS A 1 179 ? -6.067 -0.170 19.459 1.00 94.50 179 CYS A CA 1
ATOM 1441 C C . CYS A 1 179 ? -4.643 0.127 18.958 1.00 94.50 179 CYS A C 1
ATOM 1443 O O . CYS A 1 179 ? -3.939 -0.795 18.541 1.00 94.50 179 CYS A O 1
ATOM 1445 N N . ALA A 1 180 ? -4.215 1.390 19.021 1.00 93.25 180 ALA A N 1
ATOM 1446 C CA . ALA A 1 180 ? -2.887 1.822 18.602 1.00 93.25 180 ALA A CA 1
ATOM 1447 C C . ALA A 1 180 ? -1.787 1.498 19.630 1.00 93.25 180 ALA A C 1
ATOM 1449 O O . ALA A 1 180 ? -0.684 1.115 19.241 1.00 93.25 180 ALA A O 1
ATOM 1450 N N . LEU A 1 181 ? -2.071 1.645 20.928 1.00 92.12 181 LEU A N 1
ATOM 1451 C CA . LEU A 1 181 ? -1.046 1.673 21.980 1.00 92.12 181 LEU A CA 1
ATOM 1452 C C . LEU A 1 181 ? -0.982 0.394 22.831 1.00 92.12 181 LEU A C 1
ATOM 1454 O O . LEU A 1 181 ? 0.054 0.115 23.430 1.00 92.12 181 LEU A O 1
ATOM 1458 N N . ALA A 1 182 ? -2.053 -0.401 22.906 1.00 87.56 182 ALA A N 1
ATOM 1459 C CA . ALA A 1 182 ? -2.137 -1.523 23.842 1.00 87.56 182 ALA A CA 1
ATOM 1460 C C . ALA A 1 182 ? -1.701 -2.882 23.253 1.00 87.56 182 ALA A C 1
ATOM 1462 O O . ALA A 1 182 ? -1.953 -3.232 22.094 1.00 87.56 182 ALA A O 1
ATOM 1463 N N . GLY A 1 183 ? -1.120 -3.737 24.105 1.00 85.00 183 GLY A N 1
ATOM 1464 C CA . GLY A 1 183 ? -0.757 -5.121 23.764 1.00 85.00 183 GLY A CA 1
ATOM 1465 C C . GLY A 1 183 ? 0.341 -5.220 22.704 1.00 85.00 183 GLY A C 1
ATOM 1466 O O . GLY A 1 183 ? 0.246 -6.012 21.758 1.00 85.00 183 GLY A O 1
ATOM 1467 N N . ARG A 1 184 ? 1.347 -4.361 22.844 1.00 88.44 184 ARG A N 1
ATOM 1468 C CA . ARG A 1 184 ? 2.611 -4.338 22.108 1.00 88.44 184 ARG A CA 1
ATOM 1469 C C . ARG A 1 184 ? 3.727 -4.077 23.121 1.00 88.44 184 ARG A C 1
ATOM 1471 O O . ARG A 1 184 ? 3.448 -3.666 24.243 1.00 88.44 184 ARG A O 1
ATOM 1478 N N . ASP A 1 185 ? 4.958 -4.337 22.710 1.00 95.12 185 ASP A N 1
ATOM 1479 C CA . ASP A 1 185 ? 6.142 -4.045 23.512 1.00 95.12 185 ASP A CA 1
ATOM 1480 C C . ASP A 1 185 ? 6.227 -2.530 23.813 1.00 95.12 185 ASP A C 1
ATOM 1482 O O . ASP A 1 185 ? 6.265 -1.741 22.859 1.00 95.12 185 ASP A O 1
ATOM 1486 N N . PRO A 1 186 ? 6.207 -2.110 25.096 1.00 96.25 186 PRO A N 1
ATOM 1487 C CA . PRO A 1 186 ? 6.265 -0.701 25.473 1.00 96.25 186 PRO A CA 1
ATOM 1488 C C . PRO A 1 186 ? 7.595 -0.030 25.111 1.00 96.25 186 PRO A C 1
ATOM 1490 O O . PRO A 1 186 ? 7.609 1.189 24.936 1.00 96.25 186 PRO A O 1
ATOM 1493 N N . ASP A 1 187 ? 8.679 -0.792 24.954 1.00 97.06 187 ASP A N 1
ATOM 1494 C CA . ASP A 1 187 ? 10.010 -0.253 24.654 1.00 97.06 187 ASP A CA 1
ATOM 1495 C C . ASP A 1 187 ? 10.231 -0.040 23.150 1.00 97.06 187 ASP A C 1
ATOM 1497 O O . ASP A 1 187 ? 11.185 0.618 22.728 1.00 97.06 187 ASP A O 1
ATOM 1501 N N . ARG A 1 188 ? 9.309 -0.526 22.311 1.00 96.75 188 ARG A N 1
ATOM 1502 C CA . ARG A 1 188 ? 9.382 -0.353 20.861 1.00 96.75 188 ARG A CA 1
ATOM 1503 C C . ARG A 1 188 ? 9.258 1.131 20.468 1.00 96.75 188 ARG A C 1
ATOM 1505 O O . ARG A 1 188 ? 8.369 1.817 20.981 1.00 96.75 188 ARG A O 1
ATOM 1512 N N . PRO A 1 189 ? 10.056 1.621 19.499 1.00 97.19 189 PRO A N 1
ATOM 1513 C CA . PRO A 1 189 ? 9.874 2.949 18.911 1.00 97.19 189 PRO A CA 1
ATOM 1514 C C . PRO A 1 189 ? 8.457 3.151 18.356 1.00 97.19 189 PRO A C 1
ATOM 1516 O O . PRO A 1 189 ? 7.978 2.329 17.571 1.00 97.19 189 PRO A O 1
ATOM 1519 N N . ALA A 1 190 ? 7.802 4.247 18.747 1.00 96.50 190 ALA A N 1
ATOM 1520 C CA . ALA A 1 190 ? 6.477 4.640 18.261 1.00 96.50 190 ALA A CA 1
ATOM 1521 C C . ALA A 1 190 ? 6.525 5.899 17.390 1.00 96.50 190 ALA A C 1
ATOM 1523 O O . ALA A 1 190 ? 5.864 5.955 16.356 1.00 96.50 190 ALA A O 1
ATOM 1524 N N . VAL A 1 191 ? 7.326 6.890 17.788 1.00 97.38 191 VAL A N 1
ATOM 1525 C CA . VAL A 1 191 ? 7.564 8.112 17.009 1.00 97.38 191 VAL A CA 1
ATOM 1526 C C . VAL A 1 191 ? 9.064 8.316 16.885 1.00 97.38 191 VAL A C 1
ATOM 1528 O O . VAL A 1 191 ? 9.775 8.273 17.888 1.00 97.38 191 VAL A O 1
ATOM 1531 N N . VAL A 1 192 ? 9.528 8.549 15.661 1.00 97.12 192 VAL A N 1
ATOM 1532 C CA . VAL A 1 192 ? 10.897 8.971 15.357 1.00 97.12 192 VAL A CA 1
ATOM 1533 C C . VAL A 1 192 ? 10.798 10.323 14.668 1.00 97.12 192 VAL A C 1
ATOM 1535 O O . VAL A 1 192 ? 10.031 10.462 13.715 1.00 97.12 192 VAL A O 1
ATOM 1538 N N . TRP A 1 193 ? 11.517 11.323 15.167 1.00 97.50 193 TRP A N 1
ATOM 1539 C CA . TRP A 1 193 ? 11.501 12.676 14.608 1.00 97.50 193 TRP A CA 1
ATOM 1540 C C . TRP A 1 193 ? 12.886 13.313 14.702 1.00 97.50 193 TRP A C 1
ATOM 1542 O O . TRP A 1 193 ? 13.702 12.893 15.516 1.00 97.50 193 TRP A O 1
ATOM 1552 N N . ALA A 1 194 ? 13.131 14.328 13.882 1.00 97.75 194 ALA A N 1
ATOM 1553 C CA . ALA A 1 194 ? 14.286 15.211 13.990 1.00 97.75 194 ALA A CA 1
ATOM 1554 C C . ALA A 1 194 ? 13.795 16.647 14.166 1.00 97.75 194 ALA A C 1
ATOM 1556 O O . ALA A 1 194 ? 12.688 16.984 13.731 1.00 97.75 194 ALA A O 1
ATOM 1557 N N . GLU A 1 195 ? 14.604 17.487 14.797 1.00 95.50 195 GLU A N 1
ATOM 1558 C CA . GLU A 1 195 ? 14.342 18.922 14.830 1.00 95.50 195 GLU A CA 1
ATOM 1559 C C . GLU A 1 195 ? 14.782 19.572 13.514 1.00 95.50 195 GLU A C 1
ATOM 1561 O O . GLU A 1 195 ? 15.718 19.118 12.857 1.00 95.50 195 GLU A O 1
ATOM 1566 N N . GLU A 1 196 ? 14.119 20.660 13.122 1.00 95.50 196 GLU A N 1
ATOM 1567 C CA . GLU A 1 196 ? 14.419 21.361 11.866 1.00 95.50 196 GLU A CA 1
ATOM 1568 C C . GLU A 1 196 ? 15.871 21.869 11.814 1.00 95.50 196 GLU A C 1
ATOM 1570 O O . GLU A 1 196 ? 16.506 21.833 10.761 1.00 95.50 196 GLU A O 1
ATOM 1575 N N . GLY A 1 197 ? 16.419 22.290 12.960 1.00 96.31 197 GLY A N 1
ATOM 1576 C CA . GLY A 1 197 ? 17.804 22.754 13.075 1.00 96.31 197 GLY A CA 1
ATOM 1577 C C . GLY A 1 197 ? 18.854 21.638 13.047 1.00 96.31 197 GLY A C 1
ATOM 1578 O O . GLY A 1 197 ? 20.022 21.916 12.782 1.00 96.31 197 GLY A O 1
ATOM 1579 N N . THR A 1 198 ? 18.456 20.388 13.296 1.00 94.12 198 THR A N 1
ATOM 1580 C CA . THR A 1 198 ? 19.353 19.226 13.391 1.00 94.12 198 THR A CA 1
ATOM 1581 C C . THR A 1 198 ? 18.739 17.997 12.701 1.00 94.12 198 THR A C 1
ATOM 1583 O O . THR A 1 198 ? 18.515 16.962 13.326 1.00 94.12 198 THR A O 1
ATOM 1586 N N . PRO A 1 199 ? 18.503 18.041 11.373 1.00 92.00 199 PRO A N 1
ATOM 1587 C CA . PRO A 1 199 ? 17.757 17.001 10.652 1.00 92.00 199 PRO A CA 1
ATOM 1588 C C . PRO A 1 199 ? 18.438 15.621 10.648 1.00 92.00 199 PRO A C 1
ATOM 1590 O O . PRO A 1 199 ? 17.808 14.616 10.321 1.00 92.00 199 PRO A O 1
ATOM 1593 N N . THR A 1 200 ? 19.727 15.560 10.986 1.00 95.62 200 THR A N 1
ATOM 1594 C CA . THR A 1 200 ? 20.498 14.316 11.113 1.00 95.62 200 THR A CA 1
ATOM 1595 C C . THR A 1 200 ? 20.420 13.693 12.508 1.00 95.62 200 THR A C 1
ATOM 1597 O O . THR A 1 200 ? 20.810 12.538 12.673 1.00 95.62 200 THR A O 1
ATOM 1600 N N . GLU A 1 201 ? 19.944 14.429 13.514 1.00 96.62 201 GLU A N 1
ATOM 1601 C CA . GLU A 1 201 ? 19.797 13.942 14.885 1.00 96.62 201 GLU A CA 1
ATOM 1602 C C . GLU A 1 201 ? 18.382 13.401 15.091 1.00 96.62 201 GLU A C 1
ATOM 1604 O O . GLU A 1 201 ? 17.401 14.139 15.155 1.00 96.62 201 GLU A O 1
ATOM 1609 N N . LEU A 1 202 ? 18.271 12.074 15.169 1.00 97.12 202 LEU A N 1
ATOM 1610 C CA . LEU A 1 202 ? 16.989 11.404 15.351 1.00 97.12 202 LEU A CA 1
ATOM 1611 C C . LEU A 1 202 ? 16.679 11.214 16.835 1.00 97.12 202 LEU A C 1
ATOM 1613 O O . LEU A 1 202 ? 17.413 10.553 17.571 1.00 97.12 202 LEU A O 1
ATOM 1617 N N . HIS A 1 203 ? 15.523 11.710 17.248 1.00 96.62 203 HIS A N 1
ATOM 1618 C CA . HIS A 1 203 ? 14.909 11.418 18.531 1.00 96.62 203 HIS A CA 1
ATOM 1619 C C . HIS A 1 203 ? 13.906 10.278 18.386 1.00 96.62 203 HIS A C 1
ATOM 1621 O O . HIS A 1 203 ? 13.287 10.087 17.340 1.00 96.62 203 HIS A O 1
ATOM 1627 N N . THR A 1 204 ? 13.730 9.510 19.458 1.00 97.88 204 THR A N 1
ATOM 1628 C CA . THR A 1 204 ? 12.778 8.399 19.497 1.00 97.88 204 THR A CA 1
ATOM 1629 C C . THR A 1 204 ? 11.941 8.463 20.765 1.00 97.88 204 THR A C 1
ATOM 1631 O O . THR A 1 204 ? 12.461 8.661 21.861 1.00 97.88 204 THR A O 1
ATOM 1634 N N . LEU A 1 205 ? 10.633 8.258 20.614 1.00 97.62 205 LEU A N 1
ATOM 1635 C CA . LEU A 1 205 ? 9.679 8.105 21.704 1.00 97.62 205 LEU A CA 1
ATOM 1636 C C . LEU A 1 205 ? 9.147 6.677 21.654 1.00 97.62 205 LEU A C 1
ATOM 1638 O O . LEU A 1 205 ? 8.596 6.250 20.633 1.00 97.62 205 LEU A O 1
ATOM 1642 N N . SER A 1 206 ? 9.327 5.938 22.748 1.00 97.94 206 SER A N 1
ATOM 1643 C CA . SER A 1 206 ? 8.808 4.578 22.863 1.00 97.94 206 SER A CA 1
ATOM 1644 C C . SER A 1 206 ? 7.283 4.570 22.964 1.00 97.94 206 SER A C 1
ATOM 1646 O O . SER A 1 206 ? 6.650 5.571 23.319 1.00 97.94 206 SER A O 1
ATOM 1648 N N . LEU A 1 207 ? 6.679 3.423 22.668 1.00 97.38 207 LEU A N 1
ATOM 1649 C CA . LEU A 1 207 ? 5.235 3.232 22.749 1.00 97.38 207 LEU A CA 1
ATOM 1650 C C . LEU A 1 207 ? 4.701 3.473 24.168 1.00 97.38 207 LEU A C 1
ATOM 1652 O O . LEU A 1 207 ? 3.676 4.132 24.333 1.00 97.38 207 LEU A O 1
ATOM 1656 N N . GLY A 1 208 ? 5.412 2.996 25.193 1.00 97.12 208 GLY A N 1
ATOM 1657 C CA . GLY A 1 208 ? 5.049 3.206 26.594 1.00 97.12 208 GLY A CA 1
ATOM 1658 C C . GLY A 1 208 ? 5.094 4.682 26.990 1.00 97.12 208 GLY A C 1
ATOM 1659 O O . GLY A 1 208 ? 4.157 5.187 27.609 1.00 97.12 208 GLY A O 1
ATOM 1660 N N . ALA A 1 209 ? 6.135 5.405 26.566 1.00 97.00 209 ALA A N 1
ATOM 1661 C CA . ALA A 1 209 ? 6.251 6.838 26.825 1.00 97.00 209 ALA A CA 1
ATOM 1662 C C . ALA A 1 209 ? 5.170 7.644 26.083 1.00 97.00 209 ALA A C 1
ATOM 1664 O O . ALA A 1 209 ? 4.598 8.581 26.645 1.00 97.00 209 ALA A O 1
ATOM 1665 N N . LEU A 1 210 ? 4.842 7.264 24.844 1.00 97.25 210 LEU A N 1
ATOM 1666 C CA . LEU A 1 210 ? 3.731 7.857 24.100 1.00 97.25 210 LEU A CA 1
ATOM 1667 C C . LEU A 1 210 ? 2.390 7.607 24.800 1.00 97.25 210 LEU A C 1
ATOM 1669 O O . LEU A 1 210 ? 1.602 8.539 24.941 1.00 97.25 210 LEU A O 1
ATOM 1673 N N . ALA A 1 211 ? 2.148 6.388 25.286 1.00 96.31 211 ALA A N 1
ATOM 1674 C CA . ALA A 1 211 ? 0.922 6.044 26.000 1.00 96.31 211 ALA A CA 1
ATOM 1675 C C . ALA A 1 211 ? 0.753 6.852 27.294 1.00 96.31 211 ALA A C 1
ATOM 1677 O O . ALA A 1 211 ? -0.331 7.371 27.551 1.00 96.31 211 ALA A O 1
ATOM 1678 N N . GLN A 1 212 ? 1.827 7.038 28.066 1.00 96.00 212 GLN A N 1
ATOM 1679 C CA . GLN A 1 212 ? 1.808 7.895 29.257 1.00 96.00 212 GLN A CA 1
ATOM 1680 C C . GLN A 1 212 ? 1.482 9.353 28.907 1.00 96.00 212 GLN A C 1
ATOM 1682 O O . GLN A 1 212 ? 0.631 9.969 29.546 1.00 96.00 212 GLN A O 1
ATOM 1687 N N . ARG A 1 213 ? 2.106 9.906 27.857 1.00 96.31 213 ARG A N 1
ATOM 1688 C CA . ARG A 1 213 ? 1.818 11.276 27.400 1.00 96.31 213 ARG A CA 1
ATOM 1689 C C . ARG A 1 213 ? 0.374 11.429 26.923 1.00 96.31 213 ARG A C 1
ATOM 1691 O O . ARG A 1 213 ? -0.277 12.405 27.285 1.00 96.31 213 ARG A O 1
ATOM 1698 N N . ALA A 1 214 ? -0.134 10.466 26.155 1.00 95.62 214 ALA A N 1
ATOM 1699 C CA . ALA A 1 214 ? -1.523 10.453 25.706 1.00 95.62 214 ALA A CA 1
ATOM 1700 C C . ALA A 1 214 ? -2.497 10.403 26.894 1.00 95.62 214 ALA A C 1
ATOM 1702 O O . ALA A 1 214 ? -3.481 11.140 26.908 1.00 95.62 214 ALA A O 1
ATOM 1703 N N . GLN A 1 215 ? -2.188 9.600 27.917 1.00 95.19 215 GLN A N 1
ATOM 1704 C CA . GLN A 1 215 ? -2.979 9.538 29.143 1.00 95.19 215 GLN A CA 1
ATOM 1705 C C . GLN A 1 215 ? -2.984 10.882 29.881 1.00 95.19 215 GLN A C 1
ATOM 1707 O O . GLN A 1 215 ? -4.052 11.366 30.235 1.00 95.19 215 GLN A O 1
ATOM 1712 N N . HIS A 1 216 ? -1.826 11.530 30.043 1.00 96.25 216 HIS A N 1
ATOM 1713 C CA . HIS A 1 216 ? -1.751 12.845 30.688 1.00 96.25 216 HIS A CA 1
ATOM 1714 C C . HIS A 1 216 ? -2.590 13.907 29.961 1.00 96.25 216 HIS A C 1
ATOM 1716 O O . HIS A 1 216 ? -3.282 14.694 30.606 1.00 96.25 216 HIS A O 1
ATOM 1722 N N . VAL A 1 217 ? -2.570 13.923 28.623 1.00 95.81 217 VAL A N 1
ATOM 1723 C CA . VAL A 1 2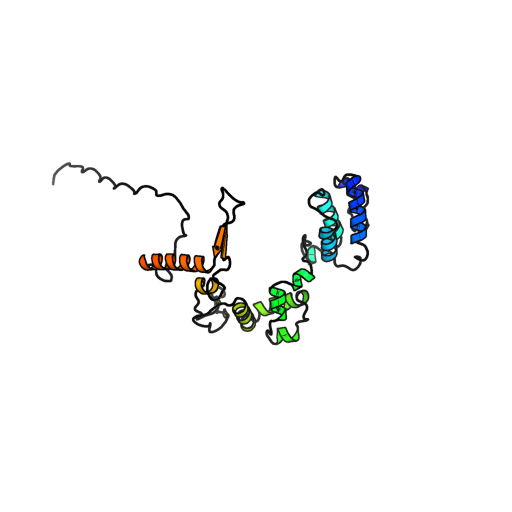17 ? -3.410 14.838 27.830 1.00 95.81 217 VAL A CA 1
ATOM 1724 C C . VAL A 1 217 ? -4.893 14.512 28.018 1.00 95.81 217 VAL A C 1
ATOM 1726 O O . VAL A 1 217 ? -5.690 15.414 28.268 1.00 95.81 217 VAL A O 1
ATOM 1729 N N . ALA A 1 218 ? -5.267 13.232 27.969 1.00 94.19 218 ALA A N 1
ATOM 1730 C CA . ALA A 1 218 ? -6.645 12.805 28.199 1.00 94.19 218 ALA A CA 1
ATOM 1731 C C . ALA A 1 218 ? -7.148 13.184 29.605 1.00 94.19 218 ALA A C 1
ATOM 1733 O O . ALA A 1 218 ? -8.310 13.558 29.766 1.00 94.19 218 ALA A O 1
ATOM 1734 N N . ASP A 1 219 ? -6.294 13.112 30.626 1.00 95.75 219 ASP A N 1
ATOM 1735 C CA . ASP A 1 219 ? -6.614 13.524 31.997 1.00 95.75 219 ASP A CA 1
ATOM 1736 C C . ASP A 1 219 ? -6.869 15.032 32.077 1.00 95.75 219 ASP A C 1
ATOM 1738 O O . ASP A 1 219 ? -7.864 15.459 32.667 1.00 95.75 219 ASP A O 1
ATOM 1742 N N . ALA A 1 220 ? -6.018 15.833 31.431 1.00 96.12 220 ALA A N 1
ATOM 1743 C CA . ALA A 1 220 ? -6.167 17.283 31.376 1.00 96.12 220 ALA A CA 1
ATOM 1744 C C . ALA A 1 220 ? -7.452 17.711 30.646 1.00 96.12 220 ALA A C 1
ATOM 1746 O O . ALA A 1 220 ? -8.178 18.574 31.138 1.00 96.12 220 ALA A O 1
ATOM 1747 N N . LEU A 1 221 ? -7.780 17.075 29.517 1.00 94.44 221 LEU A N 1
ATOM 1748 C CA . LEU A 1 221 ? -9.021 17.335 28.778 1.00 94.44 221 LEU A CA 1
ATOM 1749 C C . LEU A 1 221 ? -10.258 16.993 29.617 1.00 94.44 221 LEU A C 1
ATOM 1751 O O . LEU A 1 221 ? -11.205 17.777 29.685 1.00 94.44 221 LEU A O 1
ATOM 1755 N N . ARG A 1 222 ? -10.235 15.861 30.330 1.00 94.12 222 ARG A N 1
ATOM 1756 C CA . ARG A 1 222 ? -11.318 15.491 31.254 1.00 94.12 222 ARG A CA 1
ATOM 1757 C C . ARG A 1 222 ? -11.458 16.492 32.398 1.00 94.12 222 ARG A C 1
ATOM 1759 O O . ARG A 1 222 ? -12.578 16.880 32.717 1.00 94.12 222 ARG A O 1
ATOM 1766 N N . ALA A 1 223 ? -10.347 16.945 32.980 1.00 95.06 223 ALA A N 1
ATOM 1767 C CA . ALA A 1 223 ? -10.351 17.974 34.020 1.00 95.06 223 ALA A CA 1
ATOM 1768 C C . ALA A 1 223 ? -10.884 19.327 33.508 1.00 95.06 223 ALA A C 1
ATOM 1770 O O . ALA A 1 223 ? -11.536 20.051 34.256 1.00 95.06 223 ALA A O 1
ATOM 1771 N N . ALA A 1 224 ? -10.668 19.640 32.228 1.00 94.94 224 ALA A N 1
ATOM 1772 C CA . ALA A 1 224 ? -11.233 20.810 31.555 1.00 94.94 224 ALA A CA 1
ATOM 1773 C C . ALA A 1 224 ? -12.715 20.643 31.148 1.00 94.94 224 ALA A C 1
ATOM 1775 O O . ALA A 1 224 ? -13.302 21.568 30.590 1.00 94.94 224 ALA A O 1
ATOM 1776 N N . GLY A 1 225 ? -13.337 19.493 31.437 1.00 94.38 225 GLY A N 1
ATOM 1777 C CA . GLY A 1 225 ? -14.765 19.245 31.225 1.00 94.38 225 GLY A CA 1
ATOM 1778 C C . GLY A 1 225 ? -15.137 18.643 29.868 1.00 94.38 225 GLY A C 1
ATOM 1779 O O . GLY A 1 225 ? -16.328 18.465 29.607 1.00 94.38 225 GLY A O 1
ATOM 1780 N N . PHE A 1 226 ? -14.166 18.285 29.018 1.00 93.38 226 PHE A N 1
ATOM 1781 C CA . PHE A 1 226 ? -14.447 17.662 27.722 1.00 93.38 226 PHE A CA 1
ATOM 1782 C C . PHE A 1 226 ? -15.142 16.305 27.896 1.00 93.38 226 PHE A C 1
ATOM 1784 O O . PHE A 1 226 ? -14.732 15.471 28.705 1.00 93.38 226 PHE A O 1
ATOM 1791 N N . GLN A 1 227 ? -16.199 16.089 27.110 1.00 89.38 227 GLN A N 1
ATOM 1792 C CA . GLN A 1 227 ? -16.990 14.858 27.084 1.00 89.38 227 GLN A CA 1
ATOM 1793 C C . GLN A 1 227 ? -16.875 14.177 25.716 1.00 89.38 227 GLN A C 1
ATOM 1795 O O . GLN A 1 227 ? -16.616 14.856 24.717 1.00 89.38 227 GLN A O 1
ATOM 1800 N N . PRO A 1 228 ? -17.104 12.854 25.626 1.00 86.44 228 PRO A N 1
ATOM 1801 C CA . PRO A 1 228 ? -17.183 12.170 24.340 1.00 86.44 228 PRO A CA 1
ATOM 1802 C C . PRO A 1 228 ? -18.160 12.871 23.384 1.00 86.44 228 PRO A C 1
ATOM 1804 O O . PRO A 1 228 ? -19.301 13.142 23.751 1.00 86.44 228 PRO A O 1
ATOM 1807 N N . GLY A 1 229 ? -17.711 13.160 22.161 1.00 83.62 229 GLY A N 1
ATOM 1808 C CA . GLY A 1 229 ? -18.503 13.864 21.145 1.00 83.62 229 GLY A CA 1
ATOM 1809 C C . GLY A 1 229 ? -18.339 15.387 21.132 1.00 83.62 229 GLY A C 1
ATOM 1810 O O . GLY A 1 229 ? -18.826 16.028 20.204 1.00 83.62 229 GLY A O 1
ATOM 1811 N N . ALA A 1 230 ? -17.622 15.976 22.096 1.00 79.44 230 ALA A N 1
ATOM 1812 C CA . ALA A 1 230 ? -17.174 17.360 21.978 1.00 79.44 230 ALA A CA 1
ATOM 1813 C C . ALA A 1 230 ? -16.144 17.472 20.839 1.00 79.44 230 ALA A C 1
ATOM 1815 O O . ALA A 1 230 ? -15.165 16.728 20.808 1.00 79.44 230 ALA A O 1
ATOM 1816 N N . ALA A 1 231 ? -16.373 18.382 19.889 1.00 68.50 231 ALA A N 1
ATOM 1817 C CA . ALA A 1 231 ? -15.426 18.635 18.810 1.00 68.50 231 ALA A CA 1
ATOM 1818 C C . ALA A 1 231 ? -14.241 19.453 19.337 1.00 68.50 231 ALA A C 1
ATOM 1820 O O . ALA A 1 231 ? -14.419 20.554 19.861 1.00 68.50 231 ALA A O 1
ATOM 1821 N N . GLU A 1 232 ? -13.030 18.936 19.165 1.00 59.47 232 GLU A N 1
ATOM 1822 C CA . GLU A 1 232 ? -11.815 19.717 19.358 1.00 59.47 232 GLU A CA 1
ATOM 1823 C C . GLU A 1 232 ? -11.534 20.510 18.077 1.00 59.47 232 GLU A C 1
ATOM 1825 O O . GLU A 1 232 ? -11.274 19.946 17.013 1.00 59.47 232 GLU A O 1
ATOM 1830 N N . LEU A 1 233 ? -11.591 21.840 18.163 1.00 48.44 233 LEU A N 1
ATOM 1831 C CA . LEU A 1 233 ? -10.953 22.702 17.172 1.00 48.44 233 LEU A CA 1
ATOM 1832 C C . LEU A 1 233 ? -9.440 22.516 17.334 1.00 48.44 233 LEU A C 1
ATOM 1834 O O . LEU A 1 233 ? -8.887 22.945 18.340 1.00 48.44 233 LEU A O 1
ATOM 1838 N N . GLY A 1 234 ? -8.844 21.815 16.364 1.00 39.22 234 GLY A N 1
ATOM 1839 C CA . GLY A 1 234 ? -7.425 21.501 16.159 1.00 39.22 234 GLY A CA 1
ATOM 1840 C C . GLY A 1 234 ? -6.414 22.015 17.187 1.00 39.22 234 GLY A C 1
ATOM 1841 O O . GLY A 1 234 ? -6.287 23.216 17.413 1.00 39.22 234 GLY A O 1
ATOM 1842 N N . VAL A 1 235 ? -5.612 21.087 17.716 1.00 44.41 235 VAL A N 1
ATOM 1843 C CA . VAL A 1 235 ? -4.395 21.357 18.492 1.00 44.41 235 VAL A CA 1
ATOM 1844 C C . VAL A 1 235 ? -3.526 22.371 17.740 1.00 44.41 235 VAL A C 1
ATOM 1846 O O . VAL A 1 235 ? -2.830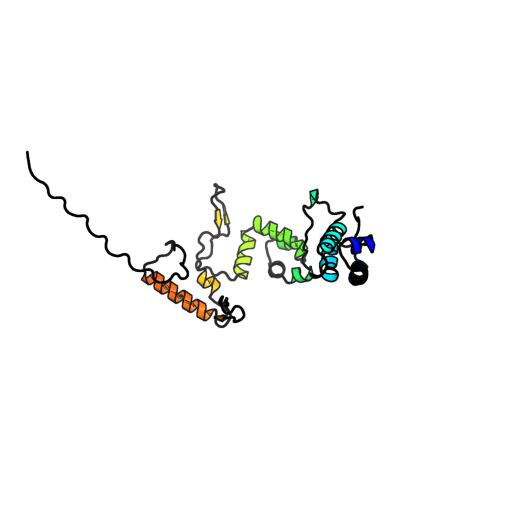 22.031 16.786 1.00 44.41 235 VAL A O 1
ATOM 1849 N N . GLY A 1 236 ? -3.581 23.634 18.165 1.00 32.91 236 GLY A N 1
ATOM 1850 C CA . GLY A 1 236 ? -2.671 24.676 17.713 1.00 32.91 236 GLY A CA 1
ATOM 1851 C C . GLY A 1 236 ? -1.274 24.342 18.211 1.00 32.91 236 GLY A C 1
ATOM 1852 O O . GLY A 1 236 ? -0.938 24.596 19.367 1.00 32.91 236 GLY A O 1
ATOM 1853 N N . THR A 1 237 ? -0.456 23.735 17.358 1.00 38.28 237 THR A N 1
ATOM 1854 C CA . THR A 1 237 ? 0.968 23.568 17.631 1.00 38.28 237 THR A CA 1
ATOM 1855 C C . THR A 1 237 ? 1.619 24.949 17.683 1.00 38.28 237 THR A C 1
ATOM 1857 O O . THR A 1 237 ? 1.618 25.672 16.693 1.00 38.28 237 THR A O 1
ATOM 1860 N N . ALA A 1 238 ? 2.123 25.297 18.869 1.00 37.75 238 ALA A N 1
ATOM 1861 C CA . ALA A 1 238 ? 3.036 26.392 19.195 1.00 37.75 238 ALA A CA 1
ATOM 1862 C C . ALA A 1 238 ? 2.848 27.721 18.428 1.00 37.75 238 ALA A C 1
ATOM 1864 O O . ALA A 1 238 ? 3.444 27.972 17.384 1.00 37.75 238 ALA A O 1
ATOM 1865 N N . SER A 1 239 ? 2.141 28.663 19.047 1.00 29.39 239 SER A N 1
ATOM 1866 C CA . SER A 1 239 ? 2.474 30.084 18.916 1.00 29.39 239 SER A CA 1
ATOM 1867 C C . SER A 1 239 ? 2.569 30.693 20.312 1.00 29.39 239 SER A C 1
ATOM 1869 O O . SER A 1 239 ? 1.714 30.454 21.162 1.00 29.39 239 SER A O 1
ATOM 1871 N N . ALA A 1 240 ? 3.679 31.395 20.549 1.00 32.38 240 ALA A N 1
ATOM 1872 C CA . ALA A 1 240 ? 4.109 32.012 21.804 1.00 32.38 240 ALA A CA 1
ATOM 1873 C C . ALA A 1 240 ? 2.993 32.809 22.523 1.00 32.38 240 ALA A C 1
ATOM 1875 O O . ALA A 1 240 ? 2.063 33.275 21.862 1.00 32.38 240 ALA A O 1
ATOM 1876 N N . PRO A 1 241 ? 3.071 33.020 23.856 1.00 34.25 241 PRO A N 1
ATOM 1877 C CA . PRO A 1 241 ? 1.993 33.649 24.616 1.00 34.25 241 PRO A CA 1
ATOM 1878 C C . PRO A 1 241 ? 1.790 35.107 24.182 1.00 34.25 241 PRO A C 1
ATOM 1880 O O . PRO A 1 241 ? 2.506 36.022 24.592 1.00 34.25 241 PRO A O 1
ATOM 1883 N N . GLY A 1 242 ? 0.784 35.317 23.334 1.00 30.38 242 GLY A N 1
ATOM 1884 C CA . GLY A 1 242 ? 0.256 36.625 22.985 1.00 30.38 242 GLY A CA 1
ATOM 1885 C C . GLY A 1 242 ? -0.473 37.229 24.182 1.00 30.38 242 GLY A C 1
ATOM 1886 O O . GLY A 1 242 ? -1.314 36.587 24.806 1.00 30.38 242 GLY A O 1
ATOM 1887 N N . ARG A 1 243 ? -0.107 38.470 24.508 1.00 32.75 243 ARG A N 1
ATOM 1888 C CA . ARG A 1 243 ? -0.645 39.305 25.591 1.00 32.75 243 ARG A CA 1
ATOM 1889 C C . ARG A 1 243 ? -2.165 39.185 25.756 1.00 32.75 243 ARG A C 1
ATOM 1891 O O . ARG A 1 243 ? -2.912 39.301 24.789 1.00 32.75 243 ARG A O 1
ATOM 1898 N N . LEU A 1 244 ? -2.599 39.086 27.014 1.00 35.16 244 LEU A N 1
ATOM 1899 C CA . LEU A 1 244 ? -3.987 39.301 27.429 1.00 35.16 244 LEU A CA 1
ATOM 1900 C C . LEU A 1 244 ? -4.529 40.619 26.834 1.00 35.16 244 LEU A C 1
ATOM 1902 O O . LEU A 1 244 ? -3.850 41.649 26.939 1.00 35.16 244 LEU A O 1
ATOM 1906 N N . PRO A 1 245 ? -5.737 40.633 26.244 1.00 32.00 245 PRO A N 1
ATOM 1907 C CA . PRO A 1 245 ? -6.341 41.869 25.772 1.00 32.00 245 PRO A CA 1
ATOM 1908 C C . PRO A 1 245 ? -6.682 42.775 26.963 1.00 32.00 245 PRO A C 1
ATOM 1910 O O . PRO A 1 245 ? -7.325 42.361 27.927 1.00 32.00 245 PRO A O 1
ATOM 1913 N N . SER A 1 246 ? -6.228 44.027 26.898 1.00 38.03 246 SER A N 1
ATOM 1914 C CA . SER A 1 246 ? -6.513 45.061 27.896 1.00 38.03 246 SER A CA 1
ATOM 1915 C C . SER A 1 246 ? -8.021 45.350 27.995 1.00 38.03 246 SER A C 1
ATOM 1917 O O . SER A 1 246 ? -8.720 45.294 26.978 1.00 38.03 246 SER A O 1
ATOM 1919 N N . PRO A 1 247 ? -8.545 45.699 29.185 1.00 36.00 247 PRO A N 1
ATOM 1920 C CA . PRO A 1 247 ? -9.966 45.970 29.357 1.00 36.00 247 PRO A CA 1
ATOM 1921 C C . PRO A 1 247 ? -10.391 47.190 28.530 1.00 36.00 247 PRO A C 1
ATOM 1923 O O . PRO A 1 247 ? -9.774 48.257 28.588 1.00 36.00 247 PRO A O 1
ATOM 1926 N N . ARG A 1 248 ? -11.463 47.020 27.745 1.00 34.50 248 ARG A N 1
ATOM 1927 C CA . ARG A 1 248 ? -12.089 48.088 26.956 1.00 34.50 248 ARG A CA 1
ATOM 1928 C C . ARG A 1 248 ? -12.484 49.244 27.882 1.00 34.50 248 ARG A C 1
ATOM 1930 O O . ARG A 1 248 ? -13.255 49.055 28.819 1.00 34.50 248 ARG A O 1
ATOM 1937 N N . ARG A 1 249 ? -11.968 50.446 27.599 1.00 34.34 249 ARG A N 1
ATOM 1938 C CA . ARG A 1 249 ? -12.419 51.702 28.219 1.00 34.34 249 ARG A CA 1
ATOM 1939 C C . ARG A 1 249 ? -13.909 51.908 27.930 1.00 34.34 249 ARG A C 1
ATOM 1941 O O . ARG A 1 249 ? -14.331 51.815 26.780 1.00 34.34 249 ARG A O 1
ATOM 1948 N N . ALA A 1 250 ? -14.678 52.203 28.975 1.00 40.16 250 ALA A N 1
ATOM 1949 C CA . ALA A 1 250 ? -16.068 52.629 28.863 1.00 40.16 250 ALA A CA 1
ATOM 1950 C C . ALA A 1 250 ? -16.174 53.957 28.078 1.00 40.16 250 ALA A C 1
ATOM 1952 O O . ALA A 1 250 ? -15.289 54.808 28.216 1.00 40.16 250 ALA A O 1
ATOM 1953 N N . PRO A 1 251 ? -17.229 54.157 27.268 1.00 36.69 251 PRO A N 1
ATOM 1954 C CA . PRO A 1 251 ? -17.432 55.405 26.541 1.00 36.69 251 PRO A CA 1
ATOM 1955 C C . PRO A 1 251 ? -17.802 56.564 27.491 1.00 36.69 251 PRO A C 1
ATOM 1957 O O . PRO A 1 251 ? -18.424 56.336 28.533 1.00 36.69 251 PRO A O 1
ATOM 1960 N N . PRO A 1 252 ? -17.425 57.812 27.155 1.00 35.97 252 PRO A N 1
ATOM 1961 C CA . PRO A 1 252 ? -17.678 58.972 28.000 1.00 35.97 252 PRO A CA 1
ATOM 1962 C C . PRO A 1 252 ? -19.171 59.319 28.062 1.00 35.97 252 PRO A C 1
ATOM 1964 O O . PRO A 1 252 ? -19.881 59.303 27.058 1.00 35.97 252 PRO A O 1
ATOM 1967 N N . ARG A 1 253 ? -19.630 59.663 29.272 1.00 33.97 253 ARG A N 1
ATOM 1968 C CA . ARG A 1 253 ? -20.973 60.182 29.546 1.00 33.97 253 ARG A CA 1
ATOM 1969 C C . ARG A 1 253 ? -21.139 61.545 28.873 1.00 33.97 253 ARG A C 1
ATOM 1971 O O . ARG A 1 253 ? -20.472 62.500 29.262 1.00 33.97 253 ARG A O 1
ATOM 1978 N N . LEU A 1 254 ? -22.052 61.645 27.911 1.00 36.03 254 LEU A N 1
ATOM 1979 C CA . LEU A 1 254 ? -22.571 62.930 27.452 1.00 36.03 254 LEU A CA 1
ATOM 1980 C C . LEU A 1 254 ? -23.698 63.355 28.399 1.00 36.03 254 LEU A C 1
ATOM 1982 O O . LEU A 1 254 ? -24.761 62.743 28.437 1.00 36.03 254 LEU A O 1
ATOM 1986 N N . HIS A 1 255 ? -23.429 64.388 29.193 1.00 34.06 255 HIS A N 1
ATOM 1987 C CA . HIS A 1 255 ? -24.450 65.187 29.860 1.00 34.06 255 HIS A CA 1
ATOM 1988 C C . HIS A 1 255 ? -24.964 66.242 28.882 1.00 34.06 255 HIS A C 1
ATOM 1990 O O . HIS A 1 255 ? -24.161 66.961 28.294 1.00 34.06 255 HIS A O 1
ATOM 1996 N N . THR A 1 256 ? -26.283 66.379 28.758 1.00 35.44 256 THR A N 1
ATOM 1997 C CA . THR A 1 256 ? -27.004 67.652 28.543 1.00 35.44 256 THR A CA 1
ATOM 1998 C C . THR A 1 256 ? -28.518 67.411 28.744 1.00 35.44 256 THR A C 1
ATOM 2000 O O . THR A 1 256 ? -28.933 66.252 28.781 1.00 35.44 256 THR A O 1
ATOM 2003 N N . PRO A 1 257 ? -29.324 68.451 29.044 1.00 36.31 257 PRO A N 1
ATOM 2004 C CA . PRO A 1 257 ? -30.343 68.402 30.094 1.00 36.31 257 PRO A CA 1
ATOM 2005 C C . PRO A 1 257 ? -31.799 68.509 29.593 1.00 36.31 257 PRO A C 1
ATOM 2007 O O . PRO A 1 257 ? -32.039 68.801 28.431 1.00 36.31 257 PRO A O 1
ATOM 2010 N N . CYS A 1 258 ? -32.733 68.282 30.532 1.00 30.28 258 CYS A N 1
ATOM 2011 C CA . CYS A 1 258 ? -34.123 68.768 30.640 1.00 30.28 258 CYS A CA 1
ATOM 2012 C C . CYS A 1 258 ? -34.803 69.400 29.409 1.00 30.28 258 CYS A C 1
ATOM 2014 O O . CYS A 1 258 ? -34.377 70.462 28.965 1.00 30.28 258 CYS A O 1
ATOM 2016 N N . ALA A 1 259 ? -36.002 68.918 29.060 1.00 31.17 259 ALA A N 1
ATOM 2017 C CA . ALA A 1 259 ? -37.279 69.551 29.443 1.00 31.17 259 ALA A CA 1
ATOM 2018 C C . ALA A 1 259 ? -38.477 68.973 28.655 1.00 31.17 259 ALA A C 1
ATOM 2020 O O . ALA A 1 259 ? -38.347 68.715 27.462 1.00 31.17 259 ALA A O 1
ATOM 2021 N N . ALA A 1 260 ? -39.616 68.912 29.364 1.00 35.12 260 ALA A N 1
ATOM 2022 C CA . ALA A 1 260 ? -41.013 68.706 28.943 1.00 35.12 260 ALA A CA 1
ATOM 2023 C C . ALA A 1 260 ? -41.413 67.330 28.383 1.00 35.12 260 ALA A C 1
ATOM 2025 O O . ALA A 1 260 ? -41.091 67.015 27.220 1.00 35.12 260 ALA A O 1
#

pLDDT: mean 85.98, std 18.62, range [29.39, 97.94]